Protein AF-0000000084518392 (afdb_homodimer)

Foldseek 3Di:
DDKDKDWDDPVCLVLLLVQLQVVCCVPPVDGDDSVVSSCVSCVCNVPPQAKTKMFMADPPVRHTFWMWMWHWDDDPPLQAIEIEIGSTGGHPVCPPVCVVVVNVVVVVVVQVVDSHYDYYDYDDDPPCVVVVVVCVVSPDDDDPDDDDDDDPDDD/DDKDKDWDDPVCLVLLLVQLQVVCCVPPVDGDDSVVSSCVSCVCNVPPQAKTKMFMADDPVRHTFWMWMWHWDDDPVLQAIEIEIGSTGGHPVCPPVCPVVVNVVVVVVVQVVDPHYDYYDYDDDPPPVVVVVVCVVSPDDDDPDDDDDDDPDDD

Structure (mmCIF, N/CA/C/O backbone):
data_AF-0000000084518392-model_v1
#
loop_
_entity.id
_entity.type
_entity.pdbx_description
1 polymer 'Unspecified product'
#
loop_
_atom_site.group_PDB
_atom_site.id
_atom_site.type_symbol
_atom_site.label_atom_id
_atom_site.label_alt_id
_atom_site.label_comp_id
_atom_site.label_asym_id
_atom_site.label_entity_id
_atom_site.label_seq_id
_atom_site.pdbx_PDB_ins_code
_atom_site.Cartn_x
_atom_site.Cartn_y
_atom_site.Cartn_z
_atom_site.occupancy
_atom_site.B_iso_or_equiv
_atom_site.auth_seq_id
_atom_site.auth_comp_id
_atom_site.auth_asym_id
_atom_site.auth_atom_id
_atom_site.pdbx_PDB_model_num
ATOM 1 N N . MET A 1 1 ? 6.961 32.375 13.383 1 80.31 1 MET A N 1
ATOM 2 C CA . MET A 1 1 ? 6.238 31.125 13.664 1 80.31 1 MET A CA 1
ATOM 3 C C . MET A 1 1 ? 7.156 29.922 13.508 1 80.31 1 MET A C 1
ATOM 5 O O . MET A 1 1 ? 7.945 29.844 12.57 1 80.31 1 MET A O 1
ATOM 9 N N . SER A 1 2 ? 7.16 29.141 14.703 1 92.19 2 SER A N 1
ATOM 10 C CA . SER A 1 2 ? 8.023 27.969 14.68 1 92.19 2 SER A CA 1
ATOM 11 C C . SER A 1 2 ? 7.215 26.688 14.586 1 92.19 2 SER A C 1
ATOM 13 O O . SER A 1 2 ? 6.086 26.625 15.078 1 92.19 2 SER A O 1
ATOM 15 N N . TYR A 1 3 ? 7.633 25.781 13.836 1 96.69 3 TYR A N 1
ATOM 16 C CA . TYR A 1 3 ? 6.961 24.516 13.594 1 96.69 3 TYR A CA 1
ATOM 17 C C . TYR A 1 3 ? 7.824 23.344 14.055 1 96.69 3 TYR A C 1
ATOM 19 O O . TYR A 1 3 ? 9.047 23.391 13.938 1 96.69 3 TYR A O 1
ATOM 27 N N . LYS A 1 4 ? 7.168 22.359 14.617 1 97.44 4 LYS A N 1
ATOM 28 C CA . LYS A 1 4 ? 7.828 21.125 15.031 1 97.44 4 LYS A CA 1
ATOM 29 C C . LYS A 1 4 ? 7.145 19.906 14.422 1 97.44 4 LYS A C 1
ATOM 31 O O . LYS A 1 4 ? 5.93 19.734 14.555 1 97.44 4 LYS A O 1
ATOM 36 N N . VAL A 1 5 ? 7.957 19.094 13.734 1 98.31 5 VAL A N 1
ATOM 37 C CA . VAL A 1 5 ? 7.457 17.828 13.211 1 98.31 5 VAL A CA 1
ATOM 38 C C . VAL A 1 5 ? 7.637 16.719 14.25 1 98.31 5 VAL A C 1
ATOM 40 O O . VAL A 1 5 ? 8.703 16.609 14.859 1 98.31 5 VAL A O 1
ATOM 43 N N . ARG A 1 6 ? 6.652 15.938 14.445 1 98.06 6 ARG A N 1
ATOM 44 C CA . ARG A 1 6 ? 6.758 14.82 15.375 1 98.06 6 ARG A CA 1
ATOM 45 C C . ARG A 1 6 ? 5.746 13.734 15.039 1 98.06 6 ARG A C 1
ATOM 47 O O . ARG A 1 6 ? 4.797 13.969 14.289 1 98.06 6 ARG A O 1
ATOM 54 N N . GLN A 1 7 ? 6 12.539 15.594 1 98.31 7 GLN A N 1
ATOM 55 C CA . GLN A 1 7 ? 4.977 11.5 15.531 1 98.31 7 GLN A CA 1
ATOM 56 C C . GLN A 1 7 ? 3.746 11.891 16.344 1 98.31 7 GLN A C 1
ATOM 58 O O . GLN A 1 7 ? 3.867 12.461 17.422 1 98.31 7 GLN A O 1
ATOM 63 N N . ALA A 1 8 ? 2.609 11.57 15.812 1 98.56 8 ALA A N 1
ATOM 64 C CA . ALA A 1 8 ? 1.364 11.891 16.5 1 98.56 8 ALA A CA 1
ATOM 65 C C . ALA A 1 8 ? 1.163 10.977 17.719 1 98.56 8 ALA A C 1
ATOM 67 O O . ALA A 1 8 ? 1.701 9.875 17.766 1 98.56 8 ALA A O 1
ATOM 68 N N . VAL A 1 9 ? 0.462 11.469 18.688 1 97.62 9 VAL A N 1
ATOM 69 C CA . VAL A 1 9 ? 0.006 10.695 19.828 1 97.62 9 VAL A CA 1
ATOM 70 C C . VAL A 1 9 ? -1.521 10.703 19.891 1 97.62 9 VAL A C 1
ATOM 72 O O . VAL A 1 9 ? -2.17 11.469 19.172 1 97.62 9 VAL A O 1
ATOM 75 N N . ARG A 1 10 ? -2.086 9.852 20.719 1 96.62 10 ARG A N 1
ATOM 76 C CA . ARG A 1 10 ? -3.533 9.695 20.797 1 96.62 10 ARG A CA 1
ATOM 77 C C . ARG A 1 10 ? -4.215 11.031 21.094 1 96.62 10 ARG A C 1
ATOM 79 O O . ARG A 1 10 ? -5.309 11.297 20.594 1 96.62 10 ARG A O 1
ATOM 86 N N . GLY A 1 11 ? -3.607 11.812 21.859 1 97.19 11 GLY A N 1
ATOM 87 C CA . GLY A 1 11 ? -4.16 13.102 22.219 1 97.19 11 GLY A CA 1
ATOM 88 C C . GLY A 1 11 ? -4.324 14.039 21.031 1 97.19 11 GLY A C 1
ATOM 89 O O . GLY A 1 11 ? -5.023 15.047 21.125 1 97.19 11 GLY A O 1
ATOM 90 N N . ASP A 1 12 ? -3.703 13.727 19.891 1 98.06 12 ASP A N 1
ATOM 91 C CA . ASP A 1 12 ? -3.762 14.57 18.703 1 98.06 12 ASP A CA 1
ATOM 92 C C . ASP A 1 12 ? -4.965 14.211 17.828 1 98.06 12 ASP A C 1
ATOM 94 O O . ASP A 1 12 ? -5.297 14.938 16.891 1 98.06 12 ASP A O 1
ATOM 98 N N . VAL A 1 13 ? -5.68 13.141 18.156 1 97.88 13 VAL A N 1
ATOM 99 C CA . VAL A 1 13 ? -6.637 12.516 17.25 1 97.88 13 VAL A CA 1
ATOM 100 C C . VAL A 1 13 ? -7.793 13.484 16.969 1 97.88 13 VAL A C 1
ATOM 102 O O . VAL A 1 13 ? -8.25 13.602 15.828 1 97.88 13 VAL A O 1
ATOM 105 N N . GLU A 1 14 ? -8.242 14.18 17.953 1 97.19 14 GLU A N 1
ATOM 106 C CA . GLU A 1 14 ? -9.375 15.078 17.75 1 97.19 14 GLU A CA 1
ATOM 107 C C . GLU A 1 14 ? -9.047 16.156 16.734 1 97.19 14 GLU A C 1
ATOM 109 O O . GLU A 1 14 ? -9.852 16.453 15.844 1 97.19 14 GLU A O 1
ATOM 114 N N . ALA A 1 15 ? -7.891 16.75 16.891 1 97.31 15 ALA A N 1
ATOM 115 C CA . ALA A 1 15 ? -7.461 17.766 15.93 1 97.31 15 ALA A CA 1
ATOM 116 C C . ALA A 1 15 ? -7.293 17.156 14.539 1 97.31 15 ALA A C 1
ATOM 118 O O . ALA A 1 15 ? -7.621 17.797 13.539 1 97.31 15 ALA A O 1
ATOM 119 N N . MET A 1 16 ? -6.828 15.969 14.477 1 98.25 16 MET A N 1
ATOM 120 C CA . MET A 1 16 ? -6.586 15.297 13.203 1 98.25 16 MET A CA 1
ATOM 121 C C . MET A 1 16 ? -7.902 14.945 12.523 1 98.25 16 MET A C 1
ATOM 123 O O . MET A 1 16 ? -8 14.977 11.289 1 98.25 16 MET A O 1
ATOM 127 N N . ILE A 1 17 ? -8.922 14.578 13.305 1 97.81 17 ILE A N 1
ATOM 128 C CA . ILE A 1 17 ? -10.234 14.242 12.766 1 97.81 17 ILE A CA 1
ATOM 129 C C . ILE A 1 17 ? -10.789 15.438 11.984 1 97.81 17 ILE A C 1
ATOM 131 O O . ILE A 1 17 ? -11.289 15.273 10.867 1 97.81 17 ILE A O 1
ATOM 135 N N . ARG A 1 18 ? -10.648 16.562 12.547 1 96.5 18 ARG A N 1
ATOM 136 C CA . ARG A 1 18 ? -11.125 17.781 11.883 1 96.5 18 ARG A CA 1
ATOM 137 C C . ARG A 1 18 ? -10.383 18 10.57 1 96.5 18 ARG A C 1
ATOM 139 O O . ARG A 1 18 ? -10.992 18.375 9.562 1 96.5 18 ARG A O 1
ATOM 146 N N . MET A 1 19 ? -9.164 17.812 10.547 1 97.81 19 MET A N 1
ATOM 147 C CA . MET A 1 19 ? -8.352 17.984 9.352 1 97.81 19 MET A CA 1
ATOM 148 C C . MET A 1 19 ? -8.742 16.984 8.273 1 97.81 19 MET A C 1
ATOM 150 O O . MET A 1 19 ? -8.812 17.328 7.094 1 97.81 19 MET A O 1
ATOM 154 N N . GLN A 1 20 ? -8.992 15.742 8.719 1 97.25 20 GLN A N 1
ATOM 155 C CA . GLN A 1 20 ? -9.398 14.711 7.77 1 97.25 20 GLN A CA 1
ATOM 156 C C . GLN A 1 20 ? -10.742 15.047 7.133 1 97.25 20 GLN A C 1
ATOM 158 O O . GLN A 1 20 ? -10.93 14.859 5.93 1 97.25 20 GLN A O 1
ATOM 163 N N . ALA A 1 21 ? -11.625 15.477 7.969 1 95.88 21 ALA A N 1
ATOM 164 C CA . ALA A 1 21 ? -12.938 15.875 7.457 1 95.88 21 ALA A CA 1
ATOM 165 C C . ALA A 1 21 ? -12.812 17.016 6.449 1 95.88 21 ALA A C 1
ATOM 167 O O . ALA A 1 21 ? -13.43 16.984 5.383 1 95.88 21 ALA A O 1
ATOM 168 N N . ASP A 1 22 ? -12.008 18.031 6.754 1 96.12 22 ASP A N 1
ATOM 169 C CA . ASP A 1 22 ? -11.758 19.156 5.848 1 96.12 22 ASP A CA 1
ATOM 170 C C . ASP A 1 22 ? -11.109 18.672 4.547 1 96.12 22 ASP A C 1
ATOM 172 O O . ASP A 1 22 ? -11.484 19.109 3.461 1 96.12 22 ASP A O 1
ATOM 176 N N . MET A 1 23 ? -10.188 17.766 4.652 1 95.75 23 MET A N 1
ATOM 177 C CA . MET A 1 23 ? -9.492 17.203 3.494 1 95.75 23 MET A CA 1
ATOM 178 C C . MET A 1 23 ? -10.477 16.516 2.549 1 95.75 23 MET A C 1
ATOM 180 O O . MET A 1 23 ? -10.469 16.781 1.346 1 95.75 23 MET A O 1
ATOM 184 N N . ALA A 1 24 ? -11.25 15.602 3.125 1 94.38 24 ALA A N 1
ATOM 185 C CA . ALA A 1 24 ? -12.211 14.852 2.324 1 94.38 24 ALA A CA 1
ATOM 186 C C . ALA A 1 24 ? -13.156 15.789 1.58 1 94.38 24 ALA A C 1
ATOM 188 O O . ALA A 1 24 ? -13.438 15.578 0.397 1 94.38 24 ALA A O 1
ATOM 189 N N . TRP A 1 25 ? -13.547 16.812 2.24 1 93.31 25 TRP A N 1
ATOM 190 C CA . TRP A 1 25 ? -14.453 17.781 1.631 1 93.31 25 TRP A CA 1
ATOM 191 C C . TRP A 1 25 ? -13.742 18.578 0.539 1 93.31 25 TRP A C 1
ATOM 193 O O . TRP A 1 25 ? -14.258 18.719 -0.572 1 93.31 25 TRP A O 1
ATOM 203 N N . GLU A 1 26 ? -12.57 19.078 0.803 1 91.44 26 GLU A N 1
ATOM 204 C CA . GLU A 1 26 ? -11.812 19.906 -0.12 1 91.44 26 GLU A CA 1
ATOM 205 C C . GLU A 1 26 ? -11.438 19.141 -1.385 1 91.44 26 GLU A C 1
ATOM 207 O O . GLU A 1 26 ? -11.438 19.703 -2.482 1 91.44 26 GLU A O 1
ATOM 212 N N . THR A 1 27 ? -11.125 17.906 -1.234 1 86.75 27 THR A N 1
ATOM 213 C CA . THR A 1 27 ? -10.531 17.172 -2.34 1 86.75 27 THR A CA 1
ATOM 214 C C . THR A 1 27 ? -11.594 16.375 -3.09 1 86.75 27 THR A C 1
ATOM 216 O O . THR A 1 27 ? -11.516 16.219 -4.309 1 86.75 27 THR A O 1
ATOM 219 N N . GLU A 1 28 ? -12.562 15.781 -2.33 1 86.62 28 GLU A N 1
ATOM 220 C CA . GLU A 1 28 ? -13.477 14.828 -2.955 1 86.62 28 GLU A CA 1
ATOM 221 C C . GLU A 1 28 ? -14.938 15.219 -2.719 1 86.62 28 GLU A C 1
ATOM 223 O O . GLU A 1 28 ? -15.852 14.516 -3.148 1 86.62 28 GLU A O 1
ATOM 228 N N . LYS A 1 29 ? -15.203 16.359 -2.076 1 91.62 29 LYS A N 1
ATOM 229 C CA . LYS A 1 29 ? -16.547 16.781 -1.69 1 91.62 29 LYS A CA 1
ATOM 230 C C . LYS A 1 29 ? -17.297 15.648 -0.976 1 91.62 29 LYS A C 1
ATOM 232 O O . LYS A 1 29 ? -18.469 15.414 -1.23 1 91.62 29 LYS A O 1
ATOM 237 N N . LEU A 1 30 ? -16.531 14.945 -0.187 1 90.44 30 LEU A N 1
ATOM 238 C CA . LEU A 1 30 ? -17.047 13.805 0.562 1 90.44 30 LEU A CA 1
ATOM 239 C C . LEU A 1 30 ? -17.25 14.164 2.031 1 90.44 30 LEU A C 1
ATOM 241 O O . LEU A 1 30 ? -16.375 14.781 2.646 1 90.44 30 LEU A O 1
ATOM 245 N N . LYS A 1 31 ? -18.453 13.836 2.562 1 93.44 31 LYS A N 1
ATOM 246 C CA . LYS A 1 31 ? -18.688 13.914 4 1 93.44 31 LYS A CA 1
ATOM 247 C C . LYS A 1 31 ? -18.438 12.578 4.684 1 93.44 31 LYS A C 1
ATOM 249 O O . LYS A 1 31 ? -19.188 11.617 4.484 1 93.44 31 LYS A O 1
ATOM 254 N N . LEU A 1 32 ? -17.484 12.508 5.492 1 94.19 32 LEU A N 1
ATOM 255 C CA . LEU A 1 32 ? -17.109 11.281 6.176 1 94.19 32 LEU A CA 1
ATOM 256 C C . LEU A 1 32 ? -17.984 11.039 7.398 1 94.19 32 LEU A C 1
ATOM 258 O O . LEU A 1 32 ? -18.422 11.984 8.055 1 94.19 32 LEU A O 1
ATOM 262 N N . ASP A 1 33 ? -18.266 9.812 7.656 1 94.62 33 ASP A N 1
ATOM 263 C CA . ASP A 1 33 ? -18.875 9.445 8.93 1 94.62 33 ASP A CA 1
ATOM 264 C C . ASP A 1 33 ? -17.906 9.633 10.086 1 94.62 33 ASP A C 1
ATOM 266 O O . ASP A 1 33 ? -16.875 8.945 10.156 1 94.62 33 ASP A O 1
ATOM 270 N N . GLU A 1 34 ? -18.297 10.5 10.969 1 95.25 34 GLU A N 1
ATOM 271 C CA . GLU A 1 34 ? -17.359 10.891 12.023 1 95.25 34 GLU A CA 1
ATOM 272 C C . GLU A 1 34 ? -17.031 9.703 12.922 1 95.25 34 GLU A C 1
ATOM 274 O O . GLU A 1 34 ? -15.883 9.562 13.367 1 95.25 34 GLU A O 1
ATOM 279 N N . ASP A 1 35 ? -17.984 8.883 13.203 1 96.75 35 ASP A N 1
ATOM 280 C CA . ASP A 1 35 ? -17.734 7.723 14.062 1 96.75 35 ASP A CA 1
ATOM 281 C C . ASP A 1 35 ? -16.75 6.754 13.398 1 96.75 35 ASP A C 1
ATOM 283 O O . ASP A 1 35 ? -15.844 6.25 14.055 1 96.75 35 ASP A O 1
ATOM 287 N N . THR A 1 36 ? -16.953 6.516 12.18 1 96.25 36 THR A N 1
ATOM 288 C CA . THR A 1 36 ? -16.047 5.648 11.43 1 96.25 36 THR A CA 1
ATOM 289 C C . THR A 1 36 ? -14.641 6.25 11.375 1 96.25 36 THR A C 1
ATOM 291 O O . THR A 1 36 ? -13.648 5.555 11.609 1 96.25 36 THR A O 1
ATOM 294 N N . LEU A 1 37 ? -14.625 7.535 11.102 1 97.31 37 LEU A N 1
ATOM 295 C CA . LEU A 1 37 ? -13.344 8.227 11.039 1 97.31 37 LEU A CA 1
ATOM 296 C C . LEU A 1 37 ? -12.633 8.172 12.383 1 97.31 37 LEU A C 1
ATOM 298 O O . LEU A 1 37 ? -11.43 7.898 12.438 1 97.31 37 LEU A O 1
ATOM 302 N N . ARG A 1 38 ? -13.352 8.406 13.453 1 97.5 38 ARG A N 1
ATOM 303 C CA . ARG A 1 38 ? -12.773 8.359 14.789 1 97.5 38 ARG A CA 1
ATOM 304 C C . ARG A 1 38 ? -12.219 6.977 15.102 1 97.5 38 ARG A C 1
ATOM 306 O O . ARG A 1 38 ? -11.117 6.848 15.633 1 97.5 38 ARG A O 1
ATOM 313 N N . ARG A 1 39 ? -12.914 5.984 14.766 1 97.38 39 ARG A N 1
ATOM 314 C CA . ARG A 1 39 ? -12.414 4.625 14.938 1 97.38 39 ARG A CA 1
ATOM 315 C C . ARG A 1 39 ? -11.172 4.387 14.086 1 97.38 39 ARG A C 1
ATOM 317 O O . ARG A 1 39 ? -10.164 3.867 14.578 1 97.38 39 ARG A O 1
ATOM 324 N N . GLY A 1 40 ? -11.289 4.797 12.836 1 97.75 40 GLY A N 1
ATOM 325 C CA . GLY A 1 40 ? -10.195 4.613 11.898 1 97.75 40 GLY A CA 1
ATOM 326 C C . GLY A 1 40 ? -8.914 5.297 12.336 1 97.75 40 GLY A C 1
ATOM 327 O O . GLY A 1 40 ? -7.816 4.781 12.109 1 97.75 40 GLY A O 1
ATOM 328 N N . MET A 1 41 ? -9.023 6.426 12.984 1 97.88 41 MET A N 1
ATOM 329 C CA . MET A 1 41 ? -7.848 7.203 13.375 1 97.88 41 MET A CA 1
ATOM 330 C C . MET A 1 41 ? -7.293 6.719 14.711 1 97.88 41 MET A C 1
ATOM 332 O O . MET A 1 41 ? -6.141 6.992 15.047 1 97.88 41 MET A O 1
ATOM 336 N N . ASN A 1 42 ? -8.109 5.984 15.484 1 98.12 42 ASN A N 1
ATOM 337 C CA . ASN A 1 42 ? -7.66 5.516 16.797 1 98.12 42 ASN A CA 1
ATOM 338 C C . ASN A 1 42 ? -7.047 4.121 16.703 1 98.12 42 ASN A C 1
ATOM 340 O O . ASN A 1 42 ? -6.125 3.797 17.453 1 98.12 42 ASN A O 1
ATOM 344 N N . ILE A 1 43 ? -7.469 3.287 15.844 1 97.88 43 ILE A N 1
ATOM 345 C CA . ILE A 1 43 ? -7.07 1.887 15.734 1 97.88 43 ILE A CA 1
ATOM 346 C C . ILE A 1 43 ? -5.559 1.793 15.547 1 97.88 43 ILE A C 1
ATOM 348 O O . ILE A 1 43 ? -4.898 0.965 16.172 1 97.88 43 ILE A O 1
ATOM 352 N N . PRO A 1 44 ? -4.965 2.684 14.773 1 97.81 44 PRO A N 1
ATOM 353 C CA . PRO A 1 44 ? -3.516 2.564 14.586 1 97.81 44 PRO A CA 1
ATOM 354 C C . PRO A 1 44 ? -2.736 2.756 15.883 1 97.81 44 PRO A C 1
ATOM 356 O O . PRO A 1 44 ? -1.62 2.248 16.016 1 97.81 44 PRO A O 1
ATOM 359 N N . PHE A 1 45 ? -3.27 3.463 16.828 1 97.81 45 PHE A N 1
ATOM 360 C CA . PHE A 1 45 ? -2.604 3.641 18.109 1 97.81 45 PHE A CA 1
ATOM 361 C C . PHE A 1 45 ? -2.75 2.393 18.984 1 97.81 45 PHE A C 1
ATOM 363 O O . PHE A 1 45 ? -1.965 2.176 19.906 1 97.81 45 PHE A O 1
ATOM 370 N N . ASP A 1 46 ? -3.748 1.585 18.719 1 96.88 46 ASP A N 1
ATOM 371 C CA . ASP A 1 46 ? -4 0.345 19.438 1 96.88 46 ASP A CA 1
ATOM 372 C C . ASP A 1 46 ? -3.316 -0.839 18.766 1 96.88 46 ASP A C 1
ATOM 374 O O . ASP A 1 46 ? -3.072 -1.867 19.406 1 96.88 46 ASP A O 1
ATOM 378 N N . ARG A 1 47 ? -3.055 -0.751 17.484 1 94.94 47 ARG A N 1
ATOM 379 C CA . ARG A 1 47 ? -2.492 -1.831 16.688 1 94.94 47 ARG A CA 1
ATOM 380 C C . ARG A 1 47 ? -1.251 -1.362 15.93 1 94.94 47 ARG A C 1
ATOM 382 O O . ARG A 1 47 ? -1.331 -1.016 14.75 1 94.94 47 ARG A O 1
ATOM 389 N N . PRO A 1 48 ? -0.107 -1.494 16.625 1 90 48 PRO A N 1
ATOM 390 C CA . PRO A 1 48 ? 1.13 -1.072 15.961 1 90 48 PRO A CA 1
ATOM 391 C C . PRO A 1 48 ? 1.364 -1.792 14.641 1 90 48 PRO A C 1
ATOM 393 O O . PRO A 1 48 ? 1.066 -2.982 14.516 1 90 48 PRO A O 1
ATOM 396 N N . GLY A 1 49 ? 1.808 -1.068 13.656 1 90.75 49 GLY A N 1
ATOM 397 C CA . GLY A 1 49 ? 2.139 -1.668 12.375 1 90.75 49 GLY A CA 1
ATOM 398 C C . GLY A 1 49 ? 1.095 -1.406 11.305 1 90.75 49 GLY A C 1
ATOM 399 O O . GLY A 1 49 ? 1.368 -1.556 10.117 1 90.75 49 GLY A O 1
ATOM 400 N N . VAL A 1 50 ? -0.093 -0.978 11.734 1 94.94 50 VAL A N 1
ATOM 401 C CA . VAL A 1 50 ? -1.174 -0.765 10.781 1 94.94 50 VAL A CA 1
ATOM 402 C C . VAL A 1 50 ? -0.961 0.558 10.047 1 94.94 50 VAL A C 1
ATOM 404 O O . VAL A 1 50 ? -1.133 0.634 8.828 1 94.94 50 VAL A O 1
ATOM 407 N N . ALA A 1 51 ? -0.663 1.577 10.766 1 98 51 ALA A N 1
ATOM 408 C CA . ALA A 1 51 ? -0.351 2.908 10.25 1 98 51 ALA A CA 1
ATOM 409 C C . ALA A 1 51 ? 0.298 3.773 11.32 1 98 51 ALA A C 1
ATOM 411 O O . ALA A 1 51 ? 0.187 3.48 12.516 1 98 51 ALA A O 1
ATOM 412 N N . ASP A 1 52 ? 0.993 4.73 10.875 1 98.31 52 ASP A N 1
ATOM 413 C CA . ASP A 1 52 ? 1.533 5.754 11.766 1 98.31 52 ASP A CA 1
ATOM 414 C C . ASP A 1 52 ? 1.128 7.152 11.297 1 98.31 52 ASP A C 1
ATOM 416 O O . ASP A 1 52 ? 0.91 7.375 10.109 1 98.31 52 ASP A O 1
ATOM 420 N N . TYR A 1 53 ? 1.019 8.031 12.258 1 98.75 53 TYR A N 1
ATOM 421 C CA . TYR A 1 53 ? 0.699 9.422 11.953 1 98.75 53 TYR A CA 1
ATOM 422 C C . TYR A 1 53 ? 1.834 10.352 12.375 1 98.75 53 TYR A C 1
ATOM 424 O O . TYR A 1 53 ? 2.461 10.141 13.414 1 98.75 53 TYR A O 1
ATOM 432 N N . TYR A 1 54 ? 2.057 11.352 11.562 1 98.88 54 TYR A N 1
ATOM 433 C CA . TYR A 1 54 ? 2.967 12.453 11.859 1 98.88 54 TYR A CA 1
ATOM 434 C C . TYR A 1 54 ? 2.26 13.797 11.734 1 98.88 54 TYR A C 1
ATOM 436 O O . TYR A 1 54 ? 1.389 13.969 10.875 1 98.88 54 TYR A O 1
ATOM 444 N N . VAL A 1 55 ? 2.656 14.703 12.617 1 98.81 55 VAL A N 1
ATOM 445 C CA . VAL A 1 55 ? 1.99 16 12.633 1 98.81 55 VAL A CA 1
ATOM 446 C C . VAL A 1 55 ? 3.031 17.125 12.703 1 98.81 55 VAL A C 1
ATOM 448 O O . VAL A 1 55 ? 4.195 16.875 13.031 1 98.81 55 VAL A O 1
ATOM 451 N N . VAL A 1 56 ? 2.604 18.266 12.234 1 98.75 56 VAL A N 1
ATOM 452 C CA . VAL A 1 56 ? 3.336 19.5 12.484 1 98.75 56 VAL A CA 1
ATOM 453 C C . VAL A 1 56 ? 2.613 20.328 13.547 1 98.75 56 VAL A C 1
ATOM 455 O O . VAL A 1 56 ? 1.423 20.625 13.406 1 98.75 56 VAL A O 1
ATOM 458 N N . GLU A 1 57 ? 3.277 20.562 14.555 1 98.12 57 GLU A N 1
ATOM 459 C CA . GLU A 1 57 ? 2.764 21.438 15.609 1 98.12 57 GLU A CA 1
ATOM 460 C C . GLU A 1 57 ? 3.346 22.844 15.508 1 98.12 57 GLU A C 1
ATOM 462 O O . GLU A 1 57 ? 4.562 23 15.406 1 98.12 57 GLU A O 1
ATOM 467 N N . GLU A 1 58 ? 2.449 23.812 15.375 1 96.5 58 GLU A N 1
ATOM 468 C CA . GLU A 1 58 ? 2.867 25.203 15.531 1 96.5 58 GLU A CA 1
ATOM 469 C C . GLU A 1 58 ? 3.176 25.531 16.984 1 96.5 58 GLU A C 1
ATOM 471 O O . GLU A 1 58 ? 2.311 25.406 17.859 1 96.5 58 GLU A O 1
ATOM 476 N N . THR A 1 59 ? 4.371 25.938 17.281 1 90.69 59 THR A N 1
ATOM 477 C CA . THR A 1 59 ? 4.926 25.922 18.625 1 90.69 59 THR A CA 1
ATOM 478 C C . THR A 1 59 ? 4.328 27.031 19.469 1 90.69 59 THR A C 1
ATOM 480 O O . THR A 1 59 ? 4.203 26.906 20.688 1 90.69 59 THR A O 1
ATOM 483 N N . GLU A 1 60 ? 3.982 28.125 18.953 1 90.5 60 GLU A N 1
ATOM 484 C CA . GLU A 1 60 ? 3.486 29.25 19.734 1 90.5 60 GLU A CA 1
ATOM 485 C C . GLU A 1 60 ? 2.105 28.969 20.312 1 90.5 60 GLU A C 1
ATOM 487 O O . GLU A 1 60 ? 1.889 29.109 21.516 1 90.5 60 GLU A O 1
ATOM 492 N N . GLU A 1 61 ? 1.208 28.406 19.562 1 90.56 61 GLU A N 1
ATOM 493 C CA . GLU A 1 61 ? -0.16 28.141 20 1 90.56 61 GLU A CA 1
ATOM 494 C C . GLU A 1 61 ? -0.361 26.656 20.297 1 90.56 61 GLU A C 1
ATOM 496 O O . GLU A 1 61 ? -1.448 26.234 20.703 1 90.56 61 GLU A O 1
ATOM 501 N N . LYS A 1 62 ? 0.67 25.922 20.078 1 92.38 62 LYS A N 1
ATOM 502 C CA . LYS A 1 62 ? 0.637 24.484 20.312 1 92.38 62 LYS A CA 1
ATOM 503 C C . LYS A 1 62 ? -0.532 23.828 19.578 1 92.38 62 LYS A C 1
ATOM 505 O O . LYS A 1 62 ? -1.26 23.016 20.172 1 92.38 62 LYS A O 1
ATOM 510 N N . ARG A 1 63 ? -0.684 24.234 18.359 1 95.44 63 ARG A N 1
ATOM 511 C CA . ARG A 1 63 ? -1.752 23.734 17.516 1 95.44 63 ARG A CA 1
ATOM 512 C C . ARG A 1 63 ? -1.196 22.812 16.422 1 95.44 63 ARG A C 1
ATOM 514 O O . ARG A 1 63 ? -0.15 23.109 15.836 1 95.44 63 ARG A O 1
ATOM 521 N N . ILE A 1 64 ? -1.898 21.719 16.219 1 98.12 64 ILE A N 1
ATOM 522 C CA . ILE A 1 64 ? -1.562 20.875 15.086 1 98.12 64 ILE A CA 1
ATOM 523 C C . ILE A 1 64 ? -2.055 21.516 13.797 1 98.12 64 ILE A C 1
ATOM 525 O O . ILE A 1 64 ? -3.244 21.812 13.656 1 98.12 64 ILE A O 1
ATOM 529 N N . VAL A 1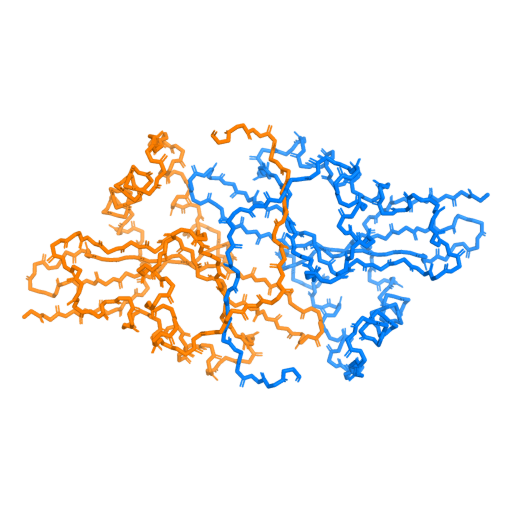 65 ? -1.131 21.719 12.812 1 98.31 65 VAL A N 1
ATOM 530 C CA . VAL A 1 65 ? -1.499 22.516 11.656 1 98.31 65 VAL A CA 1
ATOM 531 C C . VAL A 1 65 ? -1.259 21.734 10.375 1 98.31 65 VAL A C 1
ATOM 533 O O . VAL A 1 65 ? -1.544 22.219 9.281 1 98.31 65 VAL A O 1
ATOM 536 N N . ALA A 1 66 ? -0.743 20.5 10.445 1 98.75 66 ALA A N 1
ATOM 537 C CA . ALA A 1 66 ? -0.58 19.578 9.32 1 98.75 66 ALA A CA 1
ATOM 538 C C . ALA A 1 66 ? -0.48 18.125 9.797 1 98.75 66 ALA A C 1
ATOM 540 O O . ALA A 1 66 ? -0.159 17.875 10.961 1 98.75 66 ALA A O 1
ATOM 541 N N . MET A 1 67 ? -0.752 17.234 8.914 1 98.81 67 MET A N 1
ATOM 542 C CA . MET A 1 67 ? -0.643 15.82 9.242 1 98.81 67 MET A CA 1
ATOM 543 C C . MET A 1 67 ? -0.397 14.992 7.984 1 98.81 67 MET A C 1
ATOM 545 O O . MET A 1 67 ? -0.669 15.445 6.871 1 98.81 67 MET A O 1
ATOM 549 N N . LEU A 1 68 ? 0.139 13.844 8.156 1 98.69 68 LEU A N 1
ATOM 550 C CA . LEU A 1 68 ? 0.11 12.766 7.172 1 98.69 68 LEU A CA 1
ATOM 551 C C . LEU A 1 68 ? 0.097 11.406 7.859 1 98.69 68 LEU A C 1
ATOM 553 O O . LEU A 1 68 ? 0.377 11.312 9.055 1 98.69 68 LEU A O 1
ATOM 557 N N . MET A 1 69 ? -0.362 10.461 7.152 1 98.81 69 MET A N 1
ATOM 558 C CA . MET A 1 69 ? -0.35 9.07 7.582 1 98.81 69 MET A CA 1
ATOM 559 C C . MET A 1 69 ? 0.647 8.25 6.766 1 98.81 69 MET A C 1
ATOM 561 O O . MET A 1 69 ? 0.844 8.516 5.578 1 98.81 69 MET A O 1
ATOM 565 N N . THR A 1 70 ? 1.345 7.309 7.387 1 98.81 70 THR A N 1
ATOM 566 C CA . THR A 1 70 ? 2.184 6.371 6.648 1 98.81 70 THR A CA 1
ATOM 567 C C . THR A 1 70 ? 1.682 4.941 6.828 1 98.81 70 THR A C 1
ATOM 569 O O . THR A 1 70 ? 1.226 4.57 7.91 1 98.81 70 THR A O 1
ATOM 572 N N . THR A 1 71 ? 1.682 4.188 5.793 1 98.56 71 THR A N 1
ATOM 573 C CA . THR A 1 71 ? 1.515 2.738 5.762 1 98.56 71 THR A CA 1
ATOM 574 C C . THR A 1 71 ? 2.729 2.068 5.125 1 98.56 71 THR A C 1
ATOM 576 O O . THR A 1 71 ? 3.715 2.734 4.805 1 98.56 71 THR A O 1
ATOM 579 N N . GLN A 1 72 ? 2.717 0.76 5.109 1 97.56 72 GLN A N 1
ATOM 580 C CA . GLN A 1 72 ? 3.881 0.092 4.539 1 97.56 72 GLN A CA 1
ATOM 581 C C . GLN A 1 72 ? 3.461 -0.971 3.525 1 97.56 72 GLN A C 1
ATOM 583 O O . GLN A 1 72 ? 2.432 -1.627 3.699 1 97.56 72 GLN A O 1
ATOM 588 N N . GLU A 1 73 ? 4.223 -1.113 2.557 1 98.19 73 GLU A N 1
ATOM 589 C CA . GLU A 1 73 ? 4.137 -2.174 1.557 1 98.19 73 GLU A CA 1
ATOM 590 C C . GLU A 1 73 ? 5.359 -3.088 1.615 1 98.19 73 GLU A C 1
ATOM 592 O O . GLU A 1 73 ? 6.48 -2.648 1.367 1 98.19 73 GLU A O 1
ATOM 597 N N . TRP A 1 74 ? 5.129 -4.344 1.876 1 98.25 74 TRP A N 1
ATOM 598 C CA . TRP A 1 74 ? 6.223 -5.309 1.924 1 98.25 74 TRP A CA 1
ATOM 599 C C . TRP A 1 74 ? 6.754 -5.602 0.523 1 98.25 74 TRP A C 1
ATOM 601 O O . TRP A 1 74 ? 5.977 -5.758 -0.42 1 98.25 74 TRP A O 1
ATOM 611 N N . SER A 1 75 ? 8.039 -5.652 0.418 1 96.94 75 SER A N 1
ATOM 612 C CA . SER A 1 75 ? 8.727 -6.086 -0.796 1 96.94 75 SER A CA 1
ATOM 613 C C . SER A 1 75 ? 9.531 -7.359 -0.554 1 96.94 75 SER A C 1
ATOM 615 O O . SER A 1 75 ? 10.594 -7.316 0.06 1 96.94 75 SER A O 1
ATOM 617 N N . ASP A 1 76 ? 9.047 -8.453 -1.073 1 97.06 76 ASP A N 1
ATOM 618 C CA . ASP A 1 76 ? 9.773 -9.711 -0.946 1 97.06 76 ASP A CA 1
ATOM 619 C C . ASP A 1 76 ? 11.102 -9.656 -1.693 1 97.06 76 ASP A C 1
ATOM 621 O O . ASP A 1 76 ? 12.094 -10.242 -1.254 1 97.06 76 ASP A O 1
ATOM 625 N N . TRP A 1 77 ? 11.18 -8.867 -2.785 1 95.5 77 TRP A N 1
ATOM 626 C CA . TRP A 1 77 ? 12.406 -8.734 -3.564 1 95.5 77 TRP A CA 1
ATOM 627 C C . TRP A 1 77 ? 13.492 -8.055 -2.75 1 95.5 77 TRP A C 1
ATOM 629 O O . TRP A 1 77 ? 14.672 -8.391 -2.869 1 95.5 77 TRP A O 1
ATOM 639 N N . ARG A 1 78 ? 13.109 -7.121 -1.889 1 95.06 78 ARG A N 1
ATOM 640 C CA . ARG A 1 78 ? 14.062 -6.289 -1.165 1 95.06 78 ARG A CA 1
ATOM 641 C C . ARG A 1 78 ? 14.258 -6.789 0.264 1 95.06 78 ARG A C 1
ATOM 643 O O . ARG A 1 78 ? 15.188 -6.375 0.953 1 95.06 78 ARG A O 1
ATOM 650 N N . ALA A 1 79 ? 13.344 -7.691 0.658 1 96.56 79 ALA A N 1
ATOM 651 C CA . ALA A 1 79 ? 13.305 -8.102 2.061 1 96.56 79 ALA A CA 1
ATOM 652 C C . ALA A 1 79 ? 13.195 -6.887 2.98 1 96.56 79 ALA A C 1
ATOM 654 O O . ALA A 1 79 ? 13.945 -6.766 3.951 1 96.56 79 ALA A O 1
ATOM 655 N N . GLY A 1 80 ? 12.305 -6.031 2.643 1 97.06 80 GLY A N 1
ATOM 656 C CA . GLY A 1 80 ? 12.031 -4.773 3.326 1 97.06 80 GLY A CA 1
ATOM 657 C C . GLY A 1 80 ? 10.719 -4.141 2.91 1 97.06 80 GLY A C 1
ATOM 658 O O . GLY A 1 80 ? 9.938 -4.75 2.176 1 97.06 80 GLY A O 1
ATOM 659 N N . ALA A 1 81 ? 10.453 -2.949 3.438 1 97.62 81 ALA A N 1
ATOM 660 C CA . ALA A 1 81 ? 9.172 -2.301 3.172 1 97.62 81 ALA A CA 1
ATOM 661 C C . ALA A 1 81 ? 9.375 -0.963 2.463 1 97.62 81 ALA A C 1
ATOM 663 O O . ALA A 1 81 ? 10.422 -0.329 2.604 1 97.62 81 ALA A O 1
ATOM 664 N N . VAL A 1 82 ? 8.438 -0.651 1.663 1 98.06 82 VAL A N 1
ATOM 665 C CA . VAL A 1 82 ? 8.312 0.696 1.117 1 98.06 82 VAL A CA 1
ATOM 666 C C . VAL A 1 82 ? 7.277 1.484 1.916 1 98.06 82 VAL A C 1
ATOM 668 O O . VAL A 1 82 ? 6.168 1.001 2.152 1 98.06 82 VAL A O 1
ATOM 671 N N . MET A 1 83 ? 7.695 2.656 2.412 1 98.5 83 MET A N 1
ATOM 672 C CA . MET A 1 83 ? 6.793 3.518 3.17 1 98.5 83 MET A CA 1
ATOM 673 C C . MET A 1 83 ? 5.867 4.289 2.234 1 98.5 83 MET A C 1
ATOM 675 O O . MET A 1 83 ? 6.328 4.965 1.314 1 98.5 83 MET A O 1
ATOM 679 N N . TRP A 1 84 ? 4.586 4.191 2.414 1 98.88 84 TRP A N 1
ATOM 680 C CA . TRP A 1 84 ? 3.6 4.949 1.65 1 98.88 84 TRP A CA 1
ATOM 681 C C . TRP A 1 84 ? 3.107 6.156 2.441 1 98.88 84 TRP A C 1
ATOM 683 O O . TRP A 1 84 ? 2.77 6.035 3.621 1 98.88 84 TRP A O 1
ATOM 693 N N . ILE A 1 85 ? 3.119 7.297 1.814 1 98.81 85 ILE A N 1
ATOM 694 C CA . ILE A 1 85 ? 2.543 8.5 2.398 1 98.81 85 ILE A CA 1
ATOM 695 C C . ILE A 1 85 ? 1.084 8.641 1.971 1 98.81 85 ILE A C 1
ATOM 697 O O . ILE A 1 85 ? 0.768 8.539 0.783 1 98.81 85 ILE A O 1
ATOM 701 N N . GLN A 1 86 ? 0.25 8.828 2.967 1 97.38 86 GLN A N 1
ATOM 702 C CA . GLN A 1 86 ? -1.186 8.984 2.756 1 97.38 86 GLN A CA 1
ATOM 703 C C . GLN A 1 86 ? -1.749 10.109 3.623 1 97.38 86 GLN A C 1
ATOM 705 O O . GLN A 1 86 ? -1.101 10.547 4.574 1 97.38 86 GLN A O 1
ATOM 710 N N . SER A 1 87 ? -2.98 10.625 3.232 1 96.62 87 SER A N 1
ATOM 711 C CA . SER A 1 87 ? -3.777 11.531 4.055 1 96.62 87 SER A CA 1
ATOM 712 C C . SER A 1 87 ? -2.979 12.766 4.441 1 96.62 87 SER A C 1
ATOM 714 O O . SER A 1 87 ? -2.941 13.148 5.613 1 96.62 87 SER A O 1
ATOM 716 N N . VAL A 1 88 ? -2.385 13.352 3.457 1 97.81 88 VAL A N 1
ATOM 717 C CA . VAL A 1 88 ? -1.617 14.57 3.674 1 97.81 88 VAL A CA 1
ATOM 718 C C . VAL A 1 88 ? -2.561 15.773 3.74 1 97.81 88 VAL A C 1
ATOM 720 O O . VAL A 1 88 ? -3.348 16 2.818 1 97.81 88 VAL A O 1
ATOM 723 N N . TYR A 1 89 ? -2.457 16.531 4.805 1 98 89 TYR A N 1
ATOM 724 C CA . TYR A 1 89 ? -3.273 17.734 4.934 1 98 89 TYR A CA 1
ATOM 725 C C . TYR A 1 89 ? -2.518 18.812 5.684 1 98 89 TYR A C 1
ATOM 727 O O . TYR A 1 89 ? -1.856 18.547 6.688 1 98 89 TYR A O 1
ATOM 735 N N . VAL A 1 90 ? -2.551 19.969 5.133 1 97.94 90 VAL A N 1
ATOM 736 C CA . VAL A 1 90 ? -2.064 21.172 5.789 1 97.94 90 VAL A CA 1
ATOM 737 C C . VAL A 1 90 ? -3.203 22.172 5.926 1 97.94 90 VAL A C 1
ATOM 739 O O . VAL A 1 90 ? -3.871 22.516 4.941 1 97.94 90 VAL A O 1
ATOM 742 N N . VAL A 1 91 ? -3.428 22.625 7.133 1 97.56 91 VAL A N 1
ATOM 743 C CA . VAL A 1 91 ? -4.461 23.625 7.367 1 97.56 91 VAL A CA 1
ATOM 744 C C . VAL A 1 91 ? -4.246 24.812 6.434 1 97.56 91 VAL A C 1
ATOM 746 O O . VAL A 1 91 ? -3.115 25.281 6.25 1 97.56 91 VAL A O 1
ATOM 749 N N . PRO A 1 92 ? -5.324 25.328 5.867 1 96.69 92 PRO A N 1
ATOM 750 C CA . PRO A 1 92 ? -5.223 26.359 4.824 1 96.69 92 PRO A CA 1
ATOM 751 C C . PRO A 1 92 ? -4.391 27.562 5.258 1 96.69 92 PRO A C 1
ATOM 753 O O . PRO A 1 92 ? -3.533 28.031 4.5 1 96.69 92 PRO A O 1
ATOM 756 N N . GLU A 1 93 ? -4.473 28.016 6.465 1 95.06 93 GLU A N 1
ATOM 757 C CA . GLU A 1 93 ? -3.797 29.203 6.961 1 95.06 93 GLU A CA 1
ATOM 758 C C . GLU A 1 93 ? -2.293 28.984 7.078 1 95.06 93 GLU A C 1
ATOM 760 O O . GLU A 1 93 ? -1.525 29.938 7.23 1 95.06 93 GLU A O 1
ATOM 765 N N . HIS A 1 94 ? -1.88 27.781 6.973 1 96.56 94 HIS A N 1
ATOM 766 C CA . HIS A 1 94 ? -0.47 27.469 7.184 1 96.56 94 HIS A CA 1
ATOM 767 C C . HIS A 1 94 ? 0.158 26.875 5.926 1 96.56 94 HIS A C 1
ATOM 769 O O . HIS A 1 94 ? 1.262 26.328 5.977 1 96.56 94 HIS A O 1
ATOM 775 N N . ARG A 1 95 ? -0.604 26.938 4.793 1 95 95 ARG A N 1
ATOM 776 C CA . ARG A 1 95 ? -0.084 26.406 3.535 1 95 95 ARG A CA 1
ATOM 777 C C . ARG A 1 95 ? 0.974 27.344 2.945 1 95 95 ARG A C 1
ATOM 779 O O . ARG A 1 95 ? 1.138 28.469 3.4 1 95 95 ARG A O 1
ATOM 786 N N . ARG A 1 96 ? 1.771 26.828 2.105 1 94.12 96 ARG A N 1
ATOM 787 C CA . ARG A 1 96 ? 2.838 27.547 1.416 1 94.12 96 ARG A CA 1
ATOM 788 C C . ARG A 1 96 ? 3.926 27.984 2.393 1 94.12 96 ARG A C 1
ATOM 790 O O . ARG A 1 96 ? 4.461 29.094 2.281 1 94.12 96 ARG A O 1
ATOM 797 N N . ARG A 1 97 ? 4.125 27.203 3.398 1 95 97 ARG A N 1
ATOM 798 C CA . ARG A 1 97 ? 5.172 27.453 4.387 1 95 97 ARG A CA 1
ATOM 799 C C . ARG A 1 97 ? 6.141 26.266 4.465 1 95 97 ARG A C 1
ATOM 801 O O . ARG A 1 97 ? 6.906 26.156 5.422 1 95 97 ARG A O 1
ATOM 808 N N . GLY A 1 98 ? 6.039 25.281 3.572 1 96.31 98 GLY A N 1
ATOM 809 C CA . GLY A 1 98 ? 6.969 24.172 3.479 1 96.31 98 GLY A CA 1
ATOM 810 C C . GLY A 1 98 ? 6.684 23.062 4.477 1 96.31 98 GLY A C 1
ATOM 811 O O . GLY A 1 98 ? 7.582 22.312 4.844 1 96.31 98 GLY A O 1
ATOM 812 N N . LEU A 1 99 ? 5.523 23.016 4.988 1 97.88 99 LEU A N 1
ATOM 813 C CA . LEU A 1 99 ? 5.227 22.062 6.062 1 97.88 99 LEU A CA 1
ATOM 814 C C . LEU A 1 99 ? 5.25 20.641 5.547 1 97.88 99 LEU A C 1
ATOM 816 O O . LEU A 1 99 ? 5.723 19.734 6.242 1 97.88 99 LEU A O 1
ATOM 820 N N . PHE A 1 100 ? 4.742 20.438 4.375 1 98.25 100 PHE A N 1
ATOM 821 C CA . PHE A 1 100 ? 4.855 19.094 3.816 1 98.25 100 PHE A CA 1
ATOM 822 C C . PHE A 1 100 ? 6.32 18.703 3.654 1 98.25 100 PHE A C 1
ATOM 824 O O . PHE A 1 100 ? 6.715 17.594 4.023 1 98.25 100 PHE A O 1
ATOM 831 N N . ARG A 1 101 ? 7.07 19.562 3.084 1 98.12 101 ARG A N 1
ATOM 832 C CA . ARG A 1 101 ? 8.492 19.297 2.893 1 98.12 101 ARG A CA 1
ATOM 833 C C . ARG A 1 101 ? 9.156 18.891 4.207 1 98.12 101 ARG A C 1
ATOM 835 O O . ARG A 1 101 ? 9.953 17.953 4.246 1 98.12 101 ARG A O 1
ATOM 842 N N . ARG A 1 102 ? 8.859 19.594 5.25 1 98.06 102 ARG A N 1
ATOM 843 C CA . ARG A 1 102 ? 9.422 19.297 6.559 1 98.06 102 ARG A CA 1
ATOM 844 C C . ARG A 1 102 ? 9.039 17.891 7.02 1 98.06 102 ARG A C 1
ATOM 846 O O . ARG A 1 102 ? 9.875 17.141 7.531 1 98.06 102 ARG A O 1
ATOM 853 N N . MET A 1 103 ? 7.77 17.562 6.879 1 98.75 103 MET A N 1
ATOM 854 C CA . MET A 1 103 ? 7.32 16.219 7.238 1 98.75 103 MET A CA 1
ATOM 855 C C . MET A 1 103 ? 7.992 15.172 6.363 1 98.75 103 MET A C 1
ATOM 857 O O . MET A 1 103 ? 8.453 14.148 6.863 1 98.75 103 MET A O 1
ATOM 861 N N . TYR A 1 104 ? 8.086 15.461 5.07 1 98.81 104 TYR A N 1
ATOM 862 C CA . TYR A 1 104 ? 8.703 14.539 4.125 1 98.81 104 TYR A CA 1
ATOM 863 C C . TYR A 1 104 ? 10.164 14.289 4.477 1 98.81 104 TYR A C 1
ATOM 865 O O . TYR A 1 104 ? 10.617 13.148 4.477 1 98.81 104 TYR A O 1
ATOM 873 N N . GLU A 1 105 ? 10.883 15.297 4.738 1 98.31 105 GLU A N 1
ATOM 874 C CA . GLU A 1 105 ? 12.297 15.164 5.09 1 98.31 105 GLU A CA 1
ATOM 875 C C . GLU A 1 105 ? 12.477 14.336 6.359 1 98.31 105 GLU A C 1
ATOM 877 O O . GLU A 1 105 ? 13.43 13.57 6.473 1 98.31 105 GLU A O 1
ATOM 882 N N . HIS A 1 106 ? 11.617 14.57 7.273 1 98.62 106 HIS A N 1
ATOM 883 C CA . HIS A 1 106 ? 11.625 13.75 8.477 1 98.62 106 HIS A CA 1
ATOM 884 C C . HIS A 1 106 ? 11.461 12.273 8.133 1 98.62 106 HIS A C 1
ATOM 886 O O . HIS A 1 106 ? 12.227 11.43 8.617 1 98.62 106 HIS A O 1
ATOM 892 N N . LEU A 1 107 ? 10.492 11.922 7.312 1 98.69 107 LEU A N 1
ATOM 893 C CA . LEU A 1 107 ? 10.242 10.539 6.898 1 98.69 107 LEU A CA 1
ATOM 894 C C . LEU A 1 107 ? 11.414 10 6.086 1 98.69 107 LEU A C 1
ATOM 896 O O . LEU A 1 107 ? 11.812 8.844 6.254 1 98.69 107 LEU A O 1
ATOM 900 N N . ARG A 1 108 ? 11.891 10.836 5.199 1 98.31 108 ARG A N 1
ATOM 901 C CA . ARG A 1 108 ? 13.016 10.414 4.375 1 98.31 108 ARG A CA 1
ATOM 902 C C . ARG A 1 108 ? 14.211 10.039 5.242 1 98.31 108 ARG A C 1
ATOM 904 O O . ARG A 1 108 ? 14.891 9.039 4.977 1 98.31 108 ARG A O 1
ATOM 911 N N . LYS A 1 109 ? 14.508 10.812 6.242 1 98.19 109 LYS A N 1
ATOM 912 C CA . LYS A 1 109 ? 15.594 10.508 7.164 1 98.19 109 LYS A CA 1
ATOM 913 C C . LYS A 1 109 ? 15.359 9.18 7.875 1 98.19 109 LYS A C 1
ATOM 915 O O . LYS A 1 109 ? 16.281 8.367 8.016 1 98.19 109 LYS A O 1
ATOM 920 N N . LEU A 1 110 ? 14.156 8.961 8.336 1 97.88 110 LEU A N 1
ATOM 921 C CA . LEU A 1 110 ? 13.797 7.688 8.953 1 97.88 110 LEU A CA 1
ATOM 922 C C . LEU A 1 110 ? 14.086 6.52 8.016 1 97.88 110 LEU A C 1
ATOM 924 O O . LEU A 1 110 ? 14.648 5.508 8.43 1 97.88 110 LEU A O 1
ATOM 928 N N . VAL A 1 111 ? 13.664 6.672 6.773 1 98 111 VAL A N 1
ATOM 929 C CA . VAL A 1 111 ? 13.852 5.621 5.777 1 98 111 VAL A CA 1
ATOM 930 C C . VAL A 1 111 ? 15.336 5.422 5.504 1 98 111 VAL A C 1
ATOM 932 O O . VAL A 1 111 ? 15.82 4.289 5.445 1 98 111 VAL A O 1
ATOM 935 N N . GLU A 1 112 ? 16.078 6.5 5.355 1 97.38 112 GLU A N 1
ATOM 936 C CA . GLU A 1 112 ? 17.5 6.438 5.07 1 97.38 112 GLU A CA 1
ATOM 937 C C . GLU A 1 112 ? 18.266 5.699 6.176 1 97.38 112 GLU A C 1
ATOM 939 O O . GLU A 1 112 ? 19.219 4.98 5.906 1 97.38 112 GLU A O 1
ATOM 944 N N . GLU A 1 113 ? 17.812 5.84 7.352 1 97.44 113 GLU A N 1
ATOM 945 C CA . GLU A 1 113 ? 18.531 5.301 8.508 1 97.44 113 GLU A CA 1
ATOM 946 C C . GLU A 1 113 ? 18.031 3.902 8.859 1 97.44 113 GLU A C 1
ATOM 948 O O . GLU A 1 113 ? 18.547 3.264 9.773 1 97.44 113 GLU A O 1
ATOM 953 N N . SER A 1 114 ? 17.078 3.406 8.156 1 97.06 114 SER A N 1
ATOM 954 C CA . SER A 1 114 ? 16.438 2.129 8.469 1 97.06 114 SER A CA 1
ATOM 955 C C . SER A 1 114 ? 17 1.01 7.59 1 97.06 114 SER A C 1
ATOM 957 O O . SER A 1 114 ? 17.234 1.208 6.395 1 97.06 114 SER A O 1
ATOM 959 N N . ASP A 1 115 ? 17.156 -0.161 8.141 1 95.38 115 ASP A N 1
ATOM 960 C CA . ASP A 1 115 ? 17.484 -1.352 7.355 1 95.38 115 ASP A CA 1
ATOM 961 C C . ASP A 1 115 ? 16.203 -2.041 6.863 1 95.38 115 ASP A C 1
ATOM 963 O O . ASP A 1 115 ? 16.281 -2.99 6.078 1 95.38 115 ASP A O 1
ATOM 967 N N . TYR A 1 116 ? 15.109 -1.492 7.277 1 96.25 116 TYR A N 1
ATOM 968 C CA . TYR A 1 116 ? 13.812 -2.1 6.98 1 96.25 116 TYR A CA 1
ATOM 969 C C . TYR A 1 116 ? 13.133 -1.384 5.824 1 96.25 116 TYR A C 1
ATOM 971 O O . TYR A 1 116 ? 12.578 -2.025 4.926 1 96.25 116 TYR A O 1
ATOM 979 N N . TYR A 1 117 ? 13.227 -0.115 5.852 1 97.44 117 TYR A N 1
ATOM 980 C CA . TYR A 1 117 ? 12.57 0.668 4.812 1 97.44 117 TYR A CA 1
ATOM 981 C C . TYR A 1 117 ? 13.492 0.882 3.623 1 97.44 117 TYR A C 1
ATOM 983 O O . TYR A 1 117 ? 14.695 1.121 3.797 1 97.44 117 TYR A O 1
ATOM 991 N N . GLU A 1 118 ? 12.852 0.824 2.445 1 97.31 118 GLU A N 1
ATOM 992 C CA . GLU A 1 118 ? 13.641 0.847 1.217 1 97.31 118 GLU A CA 1
ATOM 993 C C . GLU A 1 118 ? 13.312 2.08 0.378 1 97.31 118 GLU A C 1
ATOM 995 O O . GLU A 1 118 ? 14 2.363 -0.608 1 97.31 118 GLU A O 1
ATOM 1000 N N . GLY A 1 119 ? 12.305 2.801 0.693 1 98.12 119 GLY A N 1
ATOM 1001 C CA . GLY A 1 119 ? 11.891 3.973 -0.059 1 98.12 119 GLY A CA 1
ATOM 1002 C C . GLY A 1 119 ? 10.539 4.516 0.379 1 98.12 119 GLY A C 1
ATOM 1003 O O . GLY A 1 119 ? 10 4.094 1.403 1 98.12 119 GLY A O 1
ATOM 1004 N N . ILE A 1 120 ? 10.117 5.512 -0.358 1 98.69 120 ILE A N 1
ATOM 1005 C CA . ILE A 1 120 ? 8.844 6.18 -0.11 1 98.69 120 ILE A CA 1
ATOM 1006 C C . ILE A 1 120 ? 8.008 6.191 -1.39 1 98.69 120 ILE A C 1
ATOM 1008 O O . ILE A 1 120 ? 8.531 6.441 -2.477 1 98.69 120 ILE A O 1
ATOM 1012 N N . ARG A 1 121 ? 6.75 5.895 -1.244 1 98.75 121 ARG A N 1
ATOM 1013 C CA . ARG A 1 121 ? 5.793 5.965 -2.346 1 98.75 121 ARG A CA 1
ATOM 1014 C C . ARG A 1 121 ? 4.543 6.738 -1.937 1 98.75 121 ARG A C 1
ATOM 1016 O O . ARG A 1 121 ? 4.258 6.879 -0.746 1 98.75 121 ARG A O 1
ATOM 1023 N N . LEU A 1 122 ? 3.865 7.258 -2.838 1 98.69 122 LEU A N 1
ATOM 1024 C CA . LEU A 1 122 ? 2.514 7.785 -2.682 1 98.69 122 LEU A CA 1
ATOM 1025 C C . LEU A 1 122 ? 1.764 7.758 -4.012 1 98.69 122 LEU A C 1
ATOM 1027 O O . LEU A 1 122 ? 2.34 7.414 -5.047 1 98.69 122 LEU A O 1
ATOM 1031 N N . TYR A 1 123 ? 0.497 7.984 -4 1 98.25 123 TYR A N 1
ATOM 1032 C CA . TYR A 1 123 ? -0.294 8.234 -5.203 1 98.25 123 TYR A CA 1
ATOM 1033 C C . TYR A 1 123 ? -1.11 9.508 -5.062 1 98.25 123 TYR A C 1
ATOM 1035 O O . TYR A 1 123 ? -1.525 9.875 -3.961 1 98.25 123 TYR A O 1
ATOM 1043 N N . VAL A 1 124 ? -1.271 10.203 -6.152 1 96.88 124 VAL A N 1
ATOM 1044 C CA . VAL A 1 124 ? -1.864 11.531 -6.199 1 96.88 124 VAL A CA 1
ATOM 1045 C C . VAL A 1 124 ? -2.816 11.633 -7.387 1 96.88 124 VAL A C 1
ATOM 1047 O O . VAL A 1 124 ? -2.533 11.102 -8.461 1 96.88 124 VAL A O 1
ATOM 1050 N N . GLU A 1 125 ? -3.91 12.336 -7.141 1 95.12 125 GLU A N 1
ATOM 1051 C CA . GLU A 1 125 ? -4.879 12.523 -8.219 1 95.12 125 GLU A CA 1
ATOM 1052 C C . GLU A 1 125 ? -4.219 13.133 -9.453 1 95.12 125 GLU A C 1
ATOM 1054 O O . GLU A 1 125 ? -3.402 14.047 -9.344 1 95.12 125 GLU A O 1
ATOM 1059 N N . THR A 1 126 ? -4.668 12.641 -10.641 1 95 126 THR A N 1
ATOM 1060 C CA . THR A 1 126 ? -4.062 13.07 -11.891 1 95 126 THR A CA 1
ATOM 1061 C C . THR A 1 126 ? -4.289 14.562 -12.117 1 95 126 THR A C 1
ATOM 1063 O O . THR A 1 126 ? -3.477 15.227 -12.766 1 95 126 THR A O 1
ATOM 1066 N N . GLU A 1 127 ? -5.324 15.148 -11.547 1 94.44 127 GLU A N 1
ATOM 1067 C CA . GLU A 1 127 ? -5.672 16.547 -11.781 1 94.44 127 GLU A CA 1
ATOM 1068 C C . GLU A 1 127 ? -5.07 17.453 -10.719 1 94.44 127 GLU A C 1
ATOM 1070 O O . GLU A 1 127 ? -5.129 18.672 -10.828 1 94.44 127 GLU A O 1
ATOM 1075 N N . ASN A 1 128 ? -4.512 16.844 -9.695 1 93.69 128 ASN A N 1
ATOM 1076 C CA . ASN A 1 128 ? -3.943 17.641 -8.609 1 93.69 128 ASN A CA 1
ATOM 1077 C C . ASN A 1 128 ? -2.521 18.094 -8.93 1 93.69 128 ASN A C 1
ATOM 1079 O O . A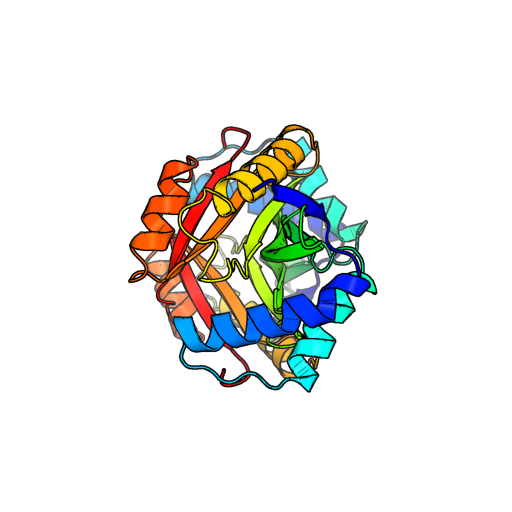SN A 1 128 ? -1.565 17.641 -8.297 1 93.69 128 ASN A O 1
ATOM 1083 N N . LYS A 1 129 ? -2.404 19.109 -9.734 1 95.31 129 LYS A N 1
ATOM 1084 C CA . LYS A 1 129 ? -1.115 19.562 -10.25 1 95.31 129 LYS A CA 1
ATOM 1085 C C . LYS A 1 129 ? -0.276 20.203 -9.148 1 95.31 129 LYS A C 1
ATOM 1087 O O . LYS A 1 129 ? 0.951 20.094 -9.148 1 95.31 129 LYS A O 1
ATOM 1092 N N . ASN A 1 130 ? -0.947 20.844 -8.266 1 93.31 130 ASN A N 1
ATOM 1093 C CA . ASN A 1 130 ? -0.241 21.484 -7.164 1 93.31 130 ASN A CA 1
ATOM 1094 C C . ASN A 1 130 ? 0.475 20.453 -6.289 1 93.31 130 ASN A C 1
ATOM 1096 O O . ASN A 1 130 ? 1.654 20.625 -5.973 1 93.31 130 ASN A O 1
ATOM 1100 N N . ALA A 1 131 ? -0.246 19.422 -5.922 1 94.56 131 ALA A N 1
ATOM 1101 C CA . ALA A 1 131 ? 0.365 18.375 -5.117 1 94.56 131 ALA A CA 1
ATOM 1102 C C . ALA A 1 131 ? 1.508 17.688 -5.871 1 94.56 131 ALA A C 1
ATOM 1104 O O . ALA A 1 131 ? 2.574 17.438 -5.305 1 94.56 131 ALA A O 1
ATOM 1105 N N . GLN A 1 132 ? 1.33 17.422 -7.121 1 96.81 132 GLN A N 1
ATOM 1106 C CA . GLN A 1 132 ? 2.354 16.797 -7.949 1 96.81 132 GLN A CA 1
ATOM 1107 C C . GLN A 1 132 ? 3.631 17.641 -7.969 1 96.81 132 GLN A C 1
ATOM 1109 O O . GLN A 1 132 ? 4.734 17.094 -7.852 1 96.81 132 GLN A O 1
ATOM 1114 N N . ALA A 1 133 ? 3.469 18.938 -8.164 1 96.44 133 ALA A N 1
ATOM 1115 C CA . ALA A 1 133 ? 4.613 19.844 -8.156 1 96.44 133 ALA A CA 1
ATOM 1116 C C . ALA A 1 133 ? 5.352 19.781 -6.824 1 96.44 133 ALA A C 1
ATOM 1118 O O . ALA A 1 133 ? 6.586 19.781 -6.789 1 96.44 133 ALA A O 1
ATOM 1119 N N . THR A 1 134 ? 4.613 19.75 -5.754 1 96.5 134 THR A N 1
ATOM 1120 C CA . THR A 1 134 ? 5.191 19.641 -4.418 1 96.5 134 THR A CA 1
ATOM 1121 C C . THR A 1 134 ? 5.996 18.359 -4.277 1 96.5 134 THR A C 1
ATOM 1123 O O . THR A 1 134 ? 7.133 18.375 -3.801 1 96.5 134 THR A O 1
ATOM 1126 N N . TYR A 1 135 ? 5.43 17.219 -4.711 1 98 135 TYR A N 1
ATOM 1127 C CA . TYR A 1 135 ? 6.094 15.93 -4.578 1 98 135 TYR A CA 1
ATOM 1128 C C . TYR A 1 135 ? 7.348 15.867 -5.445 1 98 135 TYR A C 1
ATOM 1130 O O . TYR A 1 135 ? 8.375 15.32 -5.027 1 98 135 TYR A O 1
ATOM 1138 N N . ARG A 1 136 ? 7.285 16.453 -6.629 1 97.44 136 ARG A N 1
ATOM 1139 C CA . ARG A 1 136 ? 8.461 16.531 -7.488 1 97.44 136 ARG A CA 1
ATOM 1140 C C . ARG A 1 136 ? 9.555 17.375 -6.832 1 97.44 136 ARG A C 1
ATOM 1142 O O . ARG A 1 136 ? 10.742 17.031 -6.941 1 97.44 136 ARG A O 1
ATOM 1149 N N . SER A 1 137 ? 9.156 18.422 -6.188 1 97.12 137 SER A N 1
ATOM 1150 C CA . SER A 1 137 ? 10.109 19.359 -5.594 1 97.12 137 SER A CA 1
ATOM 1151 C C . SER A 1 137 ? 10.914 18.688 -4.48 1 97.12 137 SER A C 1
ATOM 1153 O O . SER A 1 137 ? 12.016 19.141 -4.148 1 97.12 137 SER A O 1
ATOM 1155 N N . VAL A 1 138 ? 10.375 17.641 -3.898 1 97.12 138 VAL A N 1
ATOM 1156 C CA . VAL A 1 138 ? 11.102 16.953 -2.836 1 97.12 138 VAL A CA 1
ATOM 1157 C C . VAL A 1 138 ? 11.82 15.734 -3.406 1 97.12 138 VAL A C 1
ATOM 1159 O O . VAL A 1 138 ? 12.273 14.867 -2.654 1 97.12 138 VAL A O 1
ATOM 1162 N N . GLY A 1 139 ? 11.852 15.562 -4.727 1 97 139 GLY A N 1
ATOM 1163 C CA . GLY A 1 139 ? 12.711 14.586 -5.367 1 97 139 GLY A CA 1
ATOM 1164 C C . GLY A 1 139 ? 11.984 13.312 -5.754 1 97 139 GLY A C 1
ATOM 1165 O O . GLY A 1 139 ? 12.609 12.328 -6.16 1 97 139 GLY A O 1
ATOM 1166 N N . MET A 1 140 ? 10.688 13.305 -5.664 1 98 140 MET A N 1
ATOM 1167 C CA . MET A 1 140 ? 9.945 12.109 -6.066 1 98 140 MET A CA 1
ATOM 1168 C C . MET A 1 140 ? 9.75 12.078 -7.578 1 98 140 MET A C 1
ATOM 1170 O O . MET A 1 140 ? 9.625 13.125 -8.219 1 98 140 MET A O 1
ATOM 1174 N N . GLU A 1 141 ? 9.664 10.867 -8.07 1 97.5 141 GLU A N 1
ATOM 1175 C CA . GLU A 1 141 ? 9.516 10.648 -9.508 1 97.5 141 GLU A CA 1
ATOM 1176 C C . GLU A 1 141 ? 8.211 9.922 -9.82 1 97.5 141 GLU A C 1
ATOM 1178 O O . GLU A 1 141 ? 7.793 9.031 -9.078 1 97.5 141 GLU A O 1
ATOM 1183 N N . VAL A 1 142 ? 7.637 10.234 -10.969 1 96.88 142 VAL A N 1
ATOM 1184 C CA . VAL A 1 142 ? 6.422 9.562 -11.414 1 96.88 142 VAL A CA 1
ATOM 1185 C C . VAL A 1 142 ? 6.746 8.141 -11.867 1 96.88 142 VAL A C 1
ATOM 1187 O O . VAL A 1 142 ? 7.734 7.922 -12.57 1 96.88 142 VAL A O 1
ATOM 1190 N N . GLU A 1 143 ? 5.973 7.191 -11.406 1 96.44 143 GLU A N 1
ATOM 1191 C CA . GLU A 1 143 ? 6.125 5.801 -11.828 1 96.44 143 GLU A CA 1
ATOM 1192 C C . GLU A 1 143 ? 5.309 5.512 -13.086 1 96.44 143 GLU A C 1
ATOM 1194 O O . GLU A 1 143 ? 4.418 6.285 -13.445 1 96.44 143 GLU A O 1
ATOM 1199 N N . HIS A 1 144 ? 5.684 4.445 -13.766 1 94.75 144 HIS A N 1
ATOM 1200 C CA . HIS A 1 144 ? 4.996 4.016 -14.977 1 94.75 144 HIS A CA 1
ATOM 1201 C C . HIS A 1 144 ? 4.012 2.887 -14.68 1 94.75 144 HIS A C 1
ATOM 1203 O O . HIS A 1 144 ? 4.105 1.806 -15.266 1 94.75 144 HIS A O 1
ATOM 1209 N N . TYR A 1 145 ? 3.062 3.178 -13.781 1 96.88 145 TYR A N 1
ATOM 1210 C CA . TYR A 1 145 ? 2.051 2.203 -13.391 1 96.88 145 TYR A CA 1
ATOM 1211 C C . TYR A 1 145 ? 0.652 2.799 -13.484 1 96.88 145 TYR A C 1
ATOM 1213 O O . TYR A 1 145 ? 0.461 3.992 -13.234 1 96.88 145 TYR A O 1
ATOM 1221 N N . HIS A 1 146 ? -0.304 2.008 -13.875 1 97.06 146 HIS A N 1
ATOM 1222 C CA . HIS A 1 146 ? -1.71 2.264 -13.586 1 97.06 146 HIS A CA 1
ATOM 1223 C C . HIS A 1 146 ? -2.133 1.607 -12.281 1 97.06 146 HIS A C 1
ATOM 1225 O O . HIS A 1 146 ? -1.719 0.485 -11.977 1 97.06 146 HIS A O 1
ATOM 1231 N N . MET A 1 147 ? -2.928 2.344 -11.602 1 98.06 147 MET A N 1
ATOM 1232 C CA . MET A 1 147 ? -3.566 1.751 -10.43 1 98.06 147 MET A CA 1
ATOM 1233 C C . MET A 1 147 ? -4.965 1.245 -10.773 1 98.06 147 MET A C 1
ATOM 1235 O O . MET A 1 147 ? -5.703 1.899 -11.508 1 98.06 147 MET A O 1
ATOM 1239 N N . MET A 1 148 ? -5.32 0.068 -10.266 1 98.44 148 MET A N 1
ATOM 1240 C CA . MET A 1 148 ? -6.648 -0.502 -10.453 1 98.44 148 MET A CA 1
ATOM 1241 C C . MET A 1 148 ? -7.258 -0.924 -9.117 1 98.44 148 MET A C 1
ATOM 1243 O O . MET A 1 148 ? -6.531 -1.19 -8.156 1 98.44 148 MET A O 1
ATOM 1247 N N . LYS A 1 149 ? -8.609 -0.925 -9.102 1 98.12 149 LYS A N 1
ATOM 1248 C CA . LYS A 1 149 ? -9.242 -1.252 -7.828 1 98.12 149 LYS A CA 1
ATOM 1249 C C . LYS A 1 149 ? -10.578 -1.959 -8.047 1 98.12 149 LYS A C 1
ATOM 1251 O O . LYS A 1 149 ? -11.18 -1.846 -9.117 1 98.12 149 LYS A O 1
ATOM 1256 N N . TRP A 1 150 ? -10.953 -2.68 -7.105 1 98.06 150 TRP A N 1
ATOM 1257 C CA . TRP A 1 150 ? -12.305 -3.125 -6.805 1 98.06 150 TRP A CA 1
ATOM 1258 C C . TRP A 1 150 ? -12.656 -2.848 -5.348 1 98.06 150 TRP A C 1
ATOM 1260 O O . TRP A 1 150 ? -11.906 -3.215 -4.441 1 98.06 150 TRP A O 1
ATOM 1270 N N . MET A 1 151 ? -13.711 -2.145 -5.082 1 96.44 151 MET A N 1
ATOM 1271 C CA . MET A 1 151 ? -14.133 -1.839 -3.721 1 96.44 151 MET A CA 1
ATOM 1272 C C . MET A 1 151 ? -15.484 -2.486 -3.414 1 96.44 151 MET A C 1
ATOM 1274 O O . MET A 1 151 ? -16.375 -2.518 -4.266 1 96.44 151 MET A O 1
ATOM 1278 N N . LYS A 1 152 ? -15.578 -3.139 -2.201 1 91.31 152 LYS A N 1
ATOM 1279 C CA . LYS A 1 152 ? -16.812 -3.742 -1.708 1 91.31 152 LYS A CA 1
ATOM 1280 C C . LYS A 1 152 ? -17.938 -2.717 -1.651 1 91.31 152 LYS A C 1
ATOM 1282 O O . LYS A 1 152 ? -19.078 -3.014 -2.031 1 91.31 152 LYS A O 1
ATOM 1287 N N . GLY A 1 153 ? -17.641 -1.685 -1.102 1 78.62 153 GLY A N 1
ATOM 1288 C CA . GLY A 1 153 ? -18.641 -0.65 -0.915 1 78.62 153 GLY A CA 1
ATOM 1289 C C . GLY A 1 153 ? -18.328 0.632 -1.661 1 78.62 153 GLY A C 1
ATOM 1290 O O . GLY A 1 153 ? -17.359 0.69 -2.42 1 78.62 153 GLY A O 1
ATOM 1291 N N . HIS A 1 154 ? -19.391 1.356 -1.866 1 65.12 154 HIS A N 1
ATOM 1292 C CA . HIS A 1 154 ? -19.234 2.662 -2.498 1 65.12 154 HIS A CA 1
ATOM 1293 C C . HIS A 1 154 ? -18.562 3.658 -1.561 1 65.12 154 HIS A C 1
ATOM 1295 O O . HIS A 1 154 ? -18.688 3.553 -0.339 1 65.12 154 HIS A O 1
ATOM 1301 N N . PHE A 1 155 ? -17.297 4.039 -2.012 1 57.38 155 PHE A N 1
ATOM 1302 C CA . PHE A 1 155 ? -17.109 5.227 -1.185 1 57.38 155 PHE A CA 1
ATOM 1303 C C . PHE A 1 155 ? -18.266 6.207 -1.36 1 57.38 155 PHE A C 1
ATOM 1305 O O . PHE A 1 155 ? -18.859 6.277 -2.432 1 57.38 155 PHE A O 1
ATOM 1312 N N . MET B 1 1 ? -6.664 -31.625 -15.773 1 80.75 1 MET B N 1
ATOM 1313 C CA . MET B 1 1 ? -5.82 -31 -14.766 1 80.75 1 MET B CA 1
ATOM 1314 C C . MET B 1 1 ? -6.656 -30.172 -13.789 1 80.75 1 MET B C 1
ATOM 1316 O O . MET B 1 1 ? -7.586 -29.484 -14.195 1 80.75 1 MET B O 1
ATOM 1320 N N . SER B 1 2 ? -6.41 -30.594 -12.461 1 92.38 2 SER B N 1
ATOM 1321 C CA . SER B 1 2 ? -7.18 -29.891 -11.438 1 92.38 2 SER B CA 1
ATOM 1322 C C . SER B 1 2 ? -6.301 -28.953 -10.633 1 92.38 2 SER B C 1
ATOM 1324 O O . SER B 1 2 ? -5.102 -29.188 -10.469 1 92.38 2 SER B O 1
ATOM 1326 N N . TYR B 1 3 ? -6.766 -27.844 -10.328 1 96.75 3 TYR B N 1
ATOM 1327 C CA . TYR B 1 3 ? -6.047 -26.797 -9.602 1 96.75 3 TYR B CA 1
ATOM 1328 C C . TYR B 1 3 ? -6.727 -26.484 -8.273 1 96.75 3 TYR B C 1
ATOM 1330 O O . TYR B 1 3 ? -7.957 -26.516 -8.18 1 96.75 3 TYR B O 1
ATOM 1338 N N . LYS B 1 4 ? -5.926 -26.234 -7.277 1 97.5 4 LYS B N 1
ATOM 1339 C CA . LYS B 1 4 ? -6.41 -25.828 -5.961 1 97.5 4 LYS B CA 1
ATOM 1340 C C . LYS B 1 4 ? -5.742 -24.547 -5.504 1 97.5 4 LYS B C 1
ATOM 1342 O O . LYS B 1 4 ? -4.516 -24.438 -5.496 1 97.5 4 LYS B O 1
A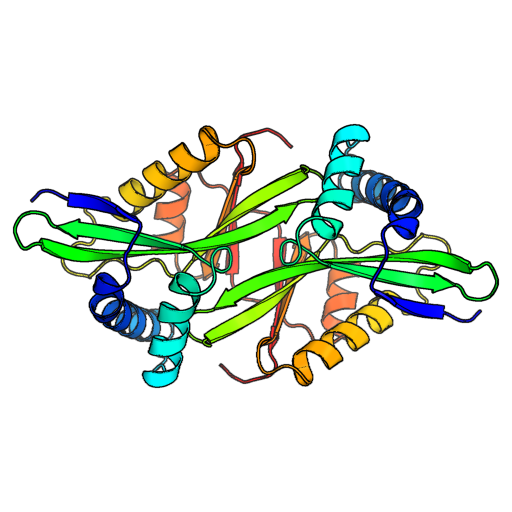TOM 1347 N N . VAL B 1 5 ? -6.594 -23.562 -5.16 1 98.31 5 VAL B N 1
ATOM 1348 C CA . VAL B 1 5 ? -6.082 -22.312 -4.586 1 98.31 5 VAL B CA 1
ATOM 1349 C C . VAL B 1 5 ? -6.004 -22.438 -3.066 1 98.31 5 VAL B C 1
ATOM 1351 O O . VAL B 1 5 ? -6.945 -22.922 -2.428 1 98.31 5 VAL B O 1
ATOM 1354 N N . ARG B 1 6 ? -4.941 -22.016 -2.502 1 98.06 6 ARG B N 1
ATOM 1355 C CA . ARG B 1 6 ? -4.801 -22.031 -1.05 1 98.06 6 ARG B CA 1
ATOM 1356 C C . ARG B 1 6 ? -3.777 -21.016 -0.58 1 98.06 6 ARG B C 1
ATOM 1358 O O . ARG B 1 6 ? -2.988 -20.5 -1.379 1 98.06 6 ARG B O 1
ATOM 1365 N N . GLN B 1 7 ? -3.855 -20.703 0.725 1 98.31 7 GLN B N 1
ATOM 1366 C CA . GLN B 1 7 ? -2.779 -19.922 1.324 1 98.31 7 GLN B CA 1
ATOM 1367 C C . GLN B 1 7 ? -1.465 -20.688 1.318 1 98.31 7 GLN B C 1
ATOM 1369 O O . GLN B 1 7 ? -1.45 -21.906 1.567 1 98.31 7 GLN B O 1
ATOM 1374 N N . ALA B 1 8 ? -0.401 -20 1.041 1 98.62 8 ALA B N 1
ATOM 1375 C CA . ALA B 1 8 ? 0.913 -20.641 1.017 1 98.62 8 ALA B CA 1
ATOM 1376 C C . ALA B 1 8 ? 1.384 -20.969 2.428 1 98.62 8 ALA B C 1
ATOM 1378 O O . ALA B 1 8 ? 0.947 -20.359 3.4 1 98.62 8 ALA B O 1
ATOM 1379 N N . VAL B 1 9 ? 2.195 -21.969 2.527 1 97.62 9 VAL B N 1
ATOM 1380 C CA . VAL B 1 9 ? 2.893 -22.328 3.756 1 97.62 9 VAL B CA 1
ATOM 1381 C C . VAL B 1 9 ? 4.402 -22.266 3.533 1 97.62 9 VAL B C 1
ATOM 1383 O O . VAL B 1 9 ? 4.863 -22.141 2.395 1 97.62 9 VAL B O 1
ATOM 1386 N N . ARG B 1 10 ? 5.164 -22.328 4.605 1 96.56 10 ARG B N 1
ATOM 1387 C CA . ARG B 1 10 ? 6.613 -22.172 4.535 1 96.56 10 ARG B CA 1
ATOM 1388 C C . ARG B 1 10 ? 7.223 -23.188 3.574 1 96.56 10 ARG B C 1
ATOM 1390 O O . ARG B 1 10 ? 8.195 -22.891 2.879 1 96.56 10 ARG B O 1
ATOM 1397 N N . GLY B 1 11 ? 6.691 -24.312 3.553 1 97.19 11 GLY B N 1
ATOM 1398 C CA . GLY B 1 11 ? 7.191 -25.375 2.689 1 97.19 11 GLY B CA 1
ATOM 1399 C C . GLY B 1 11 ? 7.086 -25.047 1.213 1 97.19 11 GLY B C 1
ATOM 1400 O O . GLY B 1 11 ? 7.711 -25.703 0.376 1 97.19 11 GLY B O 1
ATOM 1401 N N . ASP B 1 12 ? 6.316 -24 0.843 1 98.06 12 ASP B N 1
ATOM 1402 C CA . ASP B 1 12 ? 6.109 -23.625 -0.549 1 98.06 12 ASP B CA 1
ATOM 1403 C C . ASP B 1 12 ? 7.18 -22.625 -1.008 1 98.06 12 ASP B C 1
ATOM 1405 O O . ASP B 1 12 ? 7.293 -22.344 -2.199 1 98.06 12 ASP B O 1
ATOM 1409 N N . VAL B 1 13 ? 8.016 -22.141 -0.099 1 97.88 13 VAL B N 1
ATOM 1410 C CA . VAL B 1 13 ? 8.852 -20.969 -0.336 1 97.88 13 VAL B CA 1
ATOM 1411 C C . VAL B 1 13 ? 9.867 -21.281 -1.436 1 97.88 13 VAL B C 1
ATOM 1413 O O . VAL B 1 13 ? 10.125 -20.438 -2.301 1 97.88 13 VAL B O 1
ATOM 1416 N N . GLU B 1 14 ? 10.422 -22.438 -1.44 1 97.19 14 GLU B N 1
ATOM 1417 C CA . GLU B 1 14 ? 11.438 -22.766 -2.445 1 97.19 14 GLU B CA 1
ATOM 1418 C C . GLU B 1 14 ? 10.859 -22.688 -3.854 1 97.19 14 GLU B C 1
ATOM 1420 O O . GLU B 1 14 ? 11.477 -22.109 -4.754 1 97.19 14 GLU B O 1
ATOM 1425 N N . ALA B 1 15 ? 9.703 -23.281 -4.027 1 97.31 15 ALA B N 1
ATOM 1426 C CA . ALA B 1 15 ? 9.039 -23.219 -5.328 1 97.31 15 ALA B CA 1
ATOM 1427 C C . ALA B 1 15 ? 8.695 -21.766 -5.684 1 97.31 15 ALA B C 1
ATOM 1429 O O . ALA B 1 15 ? 8.805 -21.375 -6.848 1 97.31 15 ALA B O 1
ATOM 1430 N N . MET B 1 16 ? 8.312 -21 -4.73 1 98.25 16 MET B N 1
ATOM 1431 C CA . MET B 1 16 ? 7.922 -19.609 -4.945 1 98.25 16 MET B CA 1
ATOM 1432 C C . MET B 1 16 ? 9.133 -18.75 -5.309 1 98.25 16 MET B C 1
ATOM 1434 O O . MET B 1 16 ? 9.016 -17.828 -6.105 1 98.25 16 MET B O 1
ATOM 1438 N N . ILE B 1 17 ? 10.289 -19.062 -4.703 1 97.75 17 ILE B N 1
ATOM 1439 C CA . ILE B 1 17 ? 11.523 -18.328 -4.996 1 97.75 17 ILE B CA 1
ATOM 1440 C C . ILE B 1 17 ? 11.844 -18.438 -6.484 1 97.75 17 ILE B C 1
ATOM 1442 O O . ILE B 1 17 ? 12.172 -17.438 -7.125 1 97.75 17 ILE B O 1
ATOM 1446 N N . ARG B 1 18 ? 11.711 -19.594 -6.992 1 96.5 18 ARG B N 1
ATOM 1447 C CA . ARG B 1 18 ? 11.977 -19.797 -8.414 1 96.5 18 ARG B CA 1
ATOM 1448 C C . ARG B 1 18 ? 11.008 -19 -9.273 1 96.5 18 ARG B C 1
ATOM 1450 O O . ARG B 1 18 ? 11.414 -18.406 -10.273 1 96.5 18 ARG B O 1
ATOM 1457 N N . MET B 1 19 ? 9.828 -18.953 -8.945 1 97.81 19 MET B N 1
ATOM 1458 C CA . MET B 1 19 ? 8.812 -18.203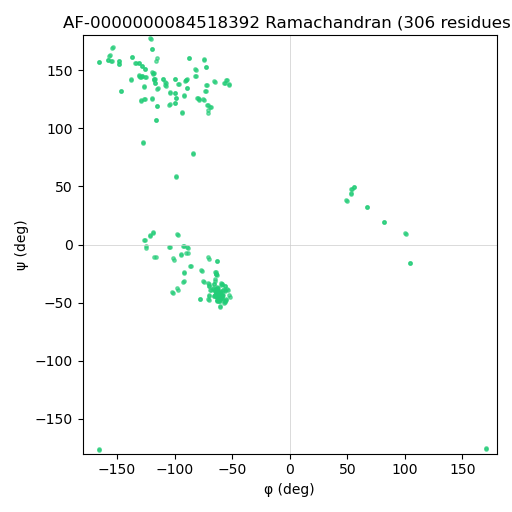 -9.672 1 97.81 19 MET B CA 1
ATOM 1459 C C . MET B 1 19 ? 9.102 -16.719 -9.625 1 97.81 19 MET B C 1
ATOM 1461 O O . MET B 1 19 ? 8.945 -16.016 -10.633 1 97.81 19 MET B O 1
ATOM 1465 N N . GLN B 1 20 ? 9.508 -16.25 -8.438 1 97.19 20 GLN B N 1
ATOM 1466 C CA . GLN B 1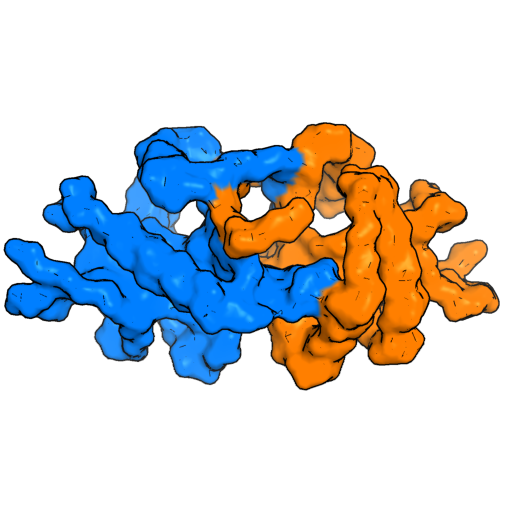 20 ? 9.828 -14.836 -8.289 1 97.19 20 GLN B CA 1
ATOM 1467 C C . GLN B 1 20 ? 11.023 -14.453 -9.164 1 97.19 20 GLN B C 1
ATOM 1469 O O . GLN B 1 20 ? 11.031 -13.383 -9.781 1 97.19 20 GLN B O 1
ATOM 1474 N N . ALA B 1 21 ? 12.008 -15.297 -9.117 1 95.88 21 ALA B N 1
ATOM 1475 C CA . ALA B 1 21 ? 13.18 -15.047 -9.953 1 95.88 21 ALA B CA 1
ATOM 1476 C C . ALA B 1 21 ? 12.797 -15 -11.43 1 95.88 21 ALA B C 1
ATOM 1478 O O . ALA B 1 21 ? 13.242 -14.109 -12.164 1 95.88 21 ALA B O 1
ATOM 1479 N N . ASP B 1 22 ? 11.984 -15.945 -11.898 1 96.12 22 ASP B N 1
ATOM 1480 C CA . ASP B 1 22 ? 11.5 -15.969 -13.281 1 96.12 22 ASP B CA 1
ATOM 1481 C C . ASP B 1 22 ? 10.688 -14.719 -13.602 1 96.12 22 ASP B C 1
ATOM 1483 O O . ASP B 1 22 ? 10.852 -14.125 -14.672 1 96.12 22 ASP B O 1
ATOM 1487 N N . MET B 1 23 ? 9.867 -14.289 -12.688 1 95.81 23 MET B N 1
ATOM 1488 C CA . MET B 1 23 ? 9.039 -13.102 -12.859 1 95.81 23 MET B CA 1
ATOM 1489 C C . MET B 1 23 ? 9.898 -11.859 -13.07 1 95.81 23 MET B C 1
ATOM 1491 O O . MET B 1 23 ? 9.68 -11.102 -14.016 1 95.81 23 MET B O 1
ATOM 1495 N N . ALA B 1 24 ? 10.828 -11.664 -12.133 1 94.5 24 ALA B N 1
ATOM 1496 C CA . ALA B 1 24 ? 11.703 -10.492 -12.203 1 94.5 24 ALA B CA 1
ATOM 1497 C C . ALA B 1 24 ? 12.445 -10.445 -13.539 1 94.5 24 ALA B C 1
ATOM 1499 O O . ALA B 1 24 ? 12.547 -9.383 -14.156 1 94.5 24 ALA B O 1
ATOM 1500 N N . TRP B 1 25 ? 12.852 -11.57 -13.992 1 93.5 25 TRP B N 1
ATOM 1501 C CA . TRP B 1 25 ? 13.57 -11.641 -15.266 1 93.5 25 TRP B CA 1
ATOM 1502 C C . TRP B 1 25 ? 12.633 -11.359 -16.438 1 93.5 25 TRP B C 1
ATOM 1504 O O . TRP B 1 25 ? 12.953 -10.555 -17.312 1 93.5 25 TRP B O 1
ATOM 1514 N N . GLU B 1 26 ? 11.484 -11.969 -16.469 1 91.62 26 GLU B N 1
ATOM 1515 C CA . GLU B 1 26 ? 10.523 -11.844 -17.547 1 91.62 26 GLU B CA 1
ATOM 1516 C C . GLU B 1 26 ? 10.016 -10.414 -17.672 1 91.62 26 GLU B C 1
ATOM 1518 O O . GLU B 1 26 ? 9.797 -9.922 -18.781 1 91.62 26 GLU B O 1
ATOM 1523 N N . THR B 1 27 ? 9.82 -9.773 -16.594 1 86.94 27 THR B N 1
ATOM 1524 C CA . THR B 1 27 ? 9.109 -8.5 -16.609 1 86.94 27 THR B CA 1
ATOM 1525 C C . THR B 1 27 ? 10.094 -7.332 -16.609 1 86.94 27 THR B C 1
ATOM 1527 O O . THR B 1 27 ? 9.828 -6.301 -17.234 1 86.94 27 THR B O 1
ATOM 1530 N N . GLU B 1 28 ? 11.234 -7.473 -15.852 1 86.69 28 GLU B N 1
ATOM 1531 C CA . GLU B 1 28 ? 12.102 -6.32 -15.648 1 86.69 28 GLU B CA 1
ATOM 1532 C C . GLU B 1 28 ? 13.539 -6.637 -16.047 1 86.69 28 GLU B C 1
ATOM 1534 O O . GLU B 1 28 ? 14.422 -5.785 -15.93 1 86.69 28 GLU B O 1
ATOM 1539 N N . LYS B 1 29 ? 13.82 -7.828 -16.578 1 91.88 29 LYS B N 1
ATOM 1540 C CA . LYS B 1 29 ? 15.172 -8.281 -16.891 1 91.88 29 LYS B CA 1
ATOM 1541 C C . LYS B 1 29 ? 16.109 -8.062 -15.695 1 91.88 29 LYS B C 1
ATOM 1543 O O . LYS B 1 29 ? 17.25 -7.629 -15.867 1 91.88 29 LYS B O 1
ATOM 1548 N N . LEU B 1 30 ? 15.539 -8.281 -14.539 1 90.56 30 LEU B N 1
ATOM 1549 C CA . LEU B 1 30 ? 16.266 -8.102 -13.289 1 90.56 30 LEU B CA 1
ATOM 1550 C C . LEU B 1 30 ? 16.672 -9.453 -12.695 1 90.56 30 LEU B C 1
ATOM 1552 O O . LEU B 1 30 ? 15.859 -10.383 -12.648 1 90.56 30 LEU B O 1
ATOM 1556 N N . LYS B 1 31 ? 17.969 -9.562 -12.32 1 93.5 31 LYS B N 1
ATOM 1557 C CA . LYS B 1 31 ? 18.438 -10.703 -11.539 1 93.5 31 LYS B CA 1
ATOM 1558 C C . LYS B 1 31 ? 18.406 -10.398 -10.047 1 93.5 31 LYS B C 1
ATOM 1560 O O . LYS B 1 31 ? 19.188 -9.594 -9.555 1 93.5 31 LYS B O 1
ATOM 1565 N N . LEU B 1 32 ? 17.578 -11.055 -9.336 1 94.19 32 LEU B N 1
ATOM 1566 C CA . LEU B 1 32 ? 17.422 -10.828 -7.902 1 94.19 32 LEU B CA 1
ATOM 1567 C C . LEU B 1 32 ? 18.5 -11.555 -7.109 1 94.19 32 LEU B C 1
ATOM 1569 O O . LEU B 1 32 ? 18.969 -12.625 -7.512 1 94.19 32 LEU B O 1
ATOM 1573 N N . ASP B 1 33 ? 18.922 -10.953 -6.047 1 94.69 33 ASP B N 1
ATOM 1574 C CA . ASP B 1 33 ? 19.766 -11.656 -5.082 1 94.69 33 ASP B CA 1
ATOM 1575 C C . ASP B 1 33 ? 18.969 -12.742 -4.352 1 94.69 33 ASP B C 1
ATOM 1577 O O . ASP B 1 33 ? 18.031 -12.453 -3.615 1 94.69 33 ASP B O 1
ATOM 1581 N N . GLU B 1 34 ? 19.422 -13.945 -4.551 1 95.25 34 GLU B N 1
ATOM 1582 C CA . GLU B 1 34 ? 18.656 -15.078 -4.051 1 95.25 34 GLU B CA 1
ATOM 1583 C C . GLU B 1 34 ? 18.562 -15.055 -2.527 1 95.25 34 GLU B C 1
ATOM 1585 O O . GLU B 1 34 ? 17.531 -15.398 -1.956 1 95.25 34 GLU B O 1
ATOM 1590 N N . ASP B 1 35 ? 19.625 -14.672 -1.877 1 96.81 35 ASP B N 1
ATOM 1591 C CA . ASP B 1 35 ? 19.609 -14.617 -0.418 1 96.81 35 ASP B CA 1
ATOM 1592 C C . ASP B 1 35 ? 18.609 -13.578 0.088 1 96.81 35 ASP B C 1
ATOM 1594 O O . ASP B 1 35 ? 17.859 -13.844 1.029 1 96.81 35 ASP B O 1
ATOM 1598 N N . THR B 1 36 ? 18.625 -12.461 -0.509 1 96.25 36 THR B N 1
ATOM 1599 C CA . THR B 1 36 ? 17.672 -11.414 -0.147 1 96.25 36 THR B CA 1
ATOM 1600 C C . THR B 1 36 ? 16.234 -11.859 -0.415 1 96.25 36 THR B C 1
ATOM 1602 O O . THR B 1 36 ? 15.359 -11.68 0.428 1 96.25 36 THR B O 1
ATOM 1605 N N . LEU B 1 37 ? 16.078 -12.469 -1.559 1 97.31 37 LEU B N 1
ATOM 1606 C CA . LEU B 1 37 ? 14.758 -12.961 -1.924 1 97.31 37 LEU B CA 1
ATOM 1607 C C . LEU B 1 37 ? 14.281 -14.016 -0.935 1 97.31 37 LEU B C 1
ATOM 1609 O O . LEU B 1 37 ? 13.125 -13.984 -0.492 1 97.31 37 LEU B O 1
ATOM 1613 N N . ARG B 1 38 ? 15.141 -14.93 -0.589 1 97.5 38 ARG B N 1
ATOM 1614 C CA . ARG B 1 38 ? 14.797 -15.984 0.364 1 97.5 38 ARG B CA 1
ATOM 1615 C C . ARG B 1 38 ? 14.414 -15.391 1.715 1 97.5 38 ARG B C 1
ATOM 1617 O O . ARG B 1 38 ? 13.422 -15.797 2.32 1 97.5 38 ARG B O 1
ATOM 1624 N N . ARG B 1 39 ? 15.117 -14.453 2.168 1 97.44 39 ARG B N 1
ATOM 1625 C CA . ARG B 1 39 ? 14.766 -13.758 3.402 1 97.44 39 ARG B CA 1
ATOM 1626 C C . ARG B 1 39 ? 13.414 -13.055 3.266 1 97.44 39 ARG B C 1
ATOM 1628 O O . ARG B 1 39 ? 12.555 -13.18 4.137 1 97.44 39 ARG B O 1
ATOM 1635 N N . GLY B 1 40 ? 13.297 -12.336 2.162 1 97.81 40 GLY B N 1
ATOM 1636 C CA . GLY B 1 40 ? 12.078 -11.578 1.906 1 97.81 40 GLY B CA 1
ATOM 1637 C C . GLY B 1 40 ? 10.836 -12.453 1.855 1 97.81 40 GLY B C 1
ATOM 1638 O O . GLY B 1 40 ? 9.766 -12.031 2.293 1 97.81 40 GLY B O 1
ATOM 1639 N N . MET B 1 41 ? 10.969 -13.656 1.373 1 97.88 41 MET B N 1
ATOM 1640 C CA . MET B 1 41 ? 9.812 -14.531 1.207 1 97.88 41 MET B CA 1
ATOM 1641 C C . MET B 1 41 ? 9.523 -15.297 2.494 1 97.88 41 MET B C 1
ATOM 1643 O O . MET B 1 41 ? 8.422 -15.82 2.678 1 97.88 41 MET B O 1
ATOM 1647 N N . ASN B 1 42 ? 10.516 -15.367 3.395 1 98.12 42 ASN B N 1
ATOM 1648 C CA . ASN B 1 42 ? 10.328 -16.109 4.633 1 98.12 42 ASN B CA 1
ATOM 1649 C C . ASN B 1 42 ? 9.82 -15.211 5.758 1 98.12 42 ASN B C 1
ATOM 1651 O O . ASN B 1 42 ? 9.062 -15.656 6.621 1 98.12 42 ASN B O 1
ATOM 1655 N N . ILE B 1 43 ? 10.164 -13.984 5.789 1 97.88 43 ILE B N 1
ATOM 1656 C CA . ILE B 1 43 ? 9.867 -13.047 6.871 1 97.88 43 ILE B CA 1
ATOM 1657 C C . ILE B 1 43 ? 8.352 -12.961 7.078 1 97.88 43 ILE B C 1
ATOM 1659 O O . ILE B 1 43 ? 7.875 -12.977 8.211 1 97.88 43 ILE B O 1
ATOM 1663 N N . PRO B 1 44 ? 7.57 -12.969 6.023 1 97.75 44 PRO B N 1
ATOM 1664 C CA . PRO B 1 44 ? 6.125 -12.867 6.242 1 97.75 44 PRO B CA 1
ATOM 1665 C C . PRO B 1 44 ? 5.555 -14.047 7.02 1 97.75 44 PRO B C 1
ATOM 1667 O O . PRO B 1 44 ? 4.527 -13.914 7.688 1 97.75 44 PRO B O 1
ATOM 1670 N N . PHE B 1 45 ? 6.176 -15.18 6.953 1 97.81 45 PHE B N 1
ATOM 1671 C CA . PHE B 1 45 ? 5.723 -16.328 7.719 1 97.81 45 PHE B CA 1
ATOM 1672 C C . PHE B 1 45 ? 6.102 -16.203 9.188 1 97.81 45 PHE B C 1
ATOM 1674 O O . PHE B 1 45 ? 5.492 -16.828 10.055 1 97.81 45 PHE B O 1
ATOM 1681 N N . ASP B 1 46 ? 7.105 -15.43 9.492 1 96.94 46 ASP B N 1
ATOM 1682 C CA . ASP B 1 46 ? 7.574 -15.195 10.852 1 96.94 46 ASP B CA 1
ATOM 1683 C C . ASP B 1 46 ? 6.887 -13.969 11.461 1 96.94 46 ASP B C 1
ATOM 1685 O O . ASP B 1 46 ? 6.844 -13.828 12.688 1 96.94 46 ASP B O 1
ATOM 1689 N N . ARG B 1 47 ? 6.402 -13.062 10.656 1 94.94 47 ARG B N 1
ATOM 1690 C CA . ARG B 1 47 ? 5.805 -11.805 11.086 1 94.94 47 ARG B CA 1
ATOM 1691 C C . ARG B 1 47 ? 4.422 -11.609 10.461 1 94.94 47 ARG B C 1
ATOM 1693 O O . ARG B 1 47 ? 4.277 -10.906 9.461 1 94.94 47 ARG B O 1
ATOM 1700 N N . PRO B 1 48 ? 3.426 -12.172 11.172 1 90.12 48 PRO B N 1
ATOM 1701 C CA . PRO B 1 48 ? 2.068 -12.023 10.641 1 90.12 48 PRO B CA 1
ATOM 1702 C C . PRO B 1 48 ? 1.674 -10.562 10.43 1 90.12 48 PRO B C 1
ATOM 1704 O O . PRO B 1 48 ? 2.037 -9.695 11.234 1 90.12 48 PRO B O 1
ATOM 1707 N N . GLY B 1 49 ? 1.017 -10.289 9.344 1 90.75 49 GLY B N 1
ATOM 1708 C CA . GLY B 1 49 ? 0.531 -8.945 9.078 1 90.75 49 GLY B CA 1
ATOM 1709 C C . GLY B 1 49 ? 1.362 -8.203 8.047 1 90.75 49 GLY B C 1
ATOM 1710 O O . GLY B 1 49 ? 0.911 -7.207 7.48 1 90.75 49 GLY B O 1
ATOM 1711 N N . VAL B 1 50 ? 2.572 -8.711 7.781 1 95 50 VAL B N 1
ATOM 1712 C CA . VAL B 1 50 ? 3.463 -8.023 6.852 1 95 50 VAL B CA 1
ATOM 1713 C C . VAL B 1 50 ? 3.029 -8.305 5.418 1 95 50 VAL B C 1
ATOM 1715 O O . VAL B 1 50 ? 2.984 -7.398 4.586 1 95 50 VAL B O 1
ATOM 1718 N N . ALA B 1 51 ? 2.77 -9.523 5.129 1 98 51 ALA B N 1
ATOM 1719 C CA . ALA B 1 51 ? 2.273 -9.992 3.836 1 98 51 ALA B CA 1
ATOM 1720 C C . ALA B 1 51 ? 1.748 -11.422 3.932 1 98 51 ALA B C 1
ATOM 1722 O O . ALA B 1 51 ? 2.08 -12.148 4.871 1 98 51 ALA B O 1
ATOM 1723 N N . ASP B 1 52 ? 0.917 -11.727 3.029 1 98.31 52 ASP B N 1
ATOM 1724 C CA . ASP B 1 52 ? 0.452 -13.102 2.871 1 98.31 52 ASP B CA 1
ATOM 1725 C C . ASP B 1 52 ? 0.665 -13.594 1.441 1 98.31 52 ASP B C 1
ATOM 1727 O O . ASP B 1 52 ? 0.678 -12.797 0.501 1 98.31 52 ASP B O 1
ATOM 1731 N N . TYR B 1 53 ? 0.847 -14.891 1.333 1 98.75 53 TYR B N 1
ATOM 1732 C CA . TYR B 1 53 ? 1.002 -15.508 0.02 1 98.75 53 TYR B CA 1
ATOM 1733 C C . TYR B 1 53 ? -0.119 -16.5 -0.253 1 98.75 53 TYR B C 1
ATOM 1735 O O . TYR B 1 53 ? -0.553 -17.219 0.651 1 98.75 53 TYR B O 1
ATOM 1743 N N . TYR B 1 54 ? -0.545 -16.531 -1.487 1 98.88 54 TYR B N 1
ATOM 1744 C CA . TYR B 1 54 ? -1.475 -17.516 -2.004 1 98.88 54 TYR B CA 1
ATOM 1745 C C . TYR B 1 54 ? -0.903 -18.219 -3.234 1 98.88 54 TYR B C 1
ATOM 1747 O O . TYR B 1 54 ? -0.197 -17.594 -4.031 1 98.88 54 TYR B O 1
ATOM 1755 N N . VAL B 1 55 ? -1.225 -19.5 -3.332 1 98.81 55 VAL B N 1
ATOM 1756 C CA . VAL B 1 55 ? -0.667 -20.281 -4.434 1 98.81 55 VAL B CA 1
ATOM 1757 C C . VAL B 1 55 ? -1.766 -21.125 -5.078 1 98.81 55 VAL B C 1
ATOM 1759 O O . VAL B 1 55 ? -2.838 -21.312 -4.5 1 98.81 55 VAL B O 1
ATOM 1762 N N . VAL B 1 56 ? -1.508 -21.453 -6.332 1 98.75 56 VAL B N 1
ATOM 1763 C CA . VAL B 1 56 ? -2.283 -22.484 -7.012 1 98.75 56 VAL B CA 1
ATOM 1764 C C . VAL B 1 56 ? -1.461 -23.766 -7.109 1 98.75 56 VAL B C 1
ATOM 1766 O O . VAL B 1 56 ? -0.334 -23.75 -7.613 1 98.75 56 VAL B O 1
ATOM 1769 N N . GLU B 1 57 ? -1.976 -24.75 -6.559 1 98.12 57 GLU B N 1
ATOM 1770 C CA . GLU B 1 57 ? -1.362 -26.078 -6.66 1 98.12 57 GLU B CA 1
ATOM 1771 C C . GLU B 1 57 ? -2.061 -26.922 -7.719 1 98.12 57 GLU B C 1
ATOM 1773 O O . GLU B 1 57 ? -3.287 -27.047 -7.715 1 98.12 57 GLU B O 1
ATOM 1778 N N . GLU B 1 58 ? -1.269 -27.359 -8.703 1 96.56 58 GLU B N 1
ATOM 1779 C CA . GLU B 1 58 ? -1.758 -28.406 -9.609 1 96.56 58 GLU B CA 1
ATOM 1780 C C . GLU B 1 58 ? -1.844 -29.75 -8.914 1 96.56 58 GLU B C 1
ATOM 1782 O O . GLU B 1 58 ? -0.836 -30.281 -8.43 1 96.56 58 GLU B O 1
ATOM 1787 N N . THR B 1 59 ? -3.008 -30.328 -8.844 1 90.81 59 THR B N 1
ATOM 1788 C CA . THR B 1 59 ? -3.326 -31.391 -7.902 1 90.81 59 THR B CA 1
ATOM 1789 C C . THR B 1 59 ? -2.691 -32.719 -8.344 1 90.81 59 THR B C 1
ATOM 1791 O O . THR B 1 59 ? -2.355 -33.562 -7.512 1 90.81 59 THR B O 1
ATOM 1794 N N . GLU B 1 60 ? -2.527 -32.969 -9.562 1 90.69 60 GLU B N 1
ATOM 1795 C CA . GLU B 1 60 ? -2.004 -34.25 -10.039 1 90.69 60 GLU B CA 1
ATOM 1796 C C . GLU B 1 60 ? -0.527 -34.406 -9.688 1 90.69 60 GLU B C 1
ATOM 1798 O O . GLU B 1 60 ? -0.127 -35.406 -9.094 1 90.69 60 GLU B O 1
ATOM 1803 N N . GLU B 1 61 ? 0.28 -33.406 -9.867 1 90.69 61 GLU B N 1
ATOM 1804 C CA . GLU B 1 61 ? 1.718 -33.438 -9.617 1 90.69 61 GLU B CA 1
ATOM 1805 C C . GLU B 1 61 ? 2.082 -32.719 -8.32 1 90.69 61 GLU B C 1
ATOM 1807 O O . GLU B 1 61 ? 3.252 -32.688 -7.934 1 90.69 61 GLU B O 1
ATOM 1812 N N . LYS B 1 62 ? 1.082 -32.188 -7.723 1 92.5 62 LYS B N 1
ATOM 1813 C CA . LYS B 1 62 ? 1.267 -31.469 -6.469 1 92.5 62 LYS B CA 1
ATOM 1814 C C . LYS B 1 62 ? 2.348 -30.391 -6.602 1 92.5 62 LYS B C 1
ATOM 1816 O O . LYS B 1 62 ? 3.219 -30.281 -5.738 1 92.5 62 LYS B O 1
ATOM 1821 N N . ARG B 1 63 ? 2.264 -29.703 -7.703 1 95.44 63 ARG B N 1
ATOM 1822 C CA . ARG B 1 63 ? 3.215 -28.641 -8.016 1 95.44 63 ARG B CA 1
ATOM 1823 C C . ARG B 1 63 ? 2.564 -27.266 -7.883 1 95.44 63 ARG B C 1
ATOM 1825 O O . ARG B 1 63 ? 1.418 -27.078 -8.297 1 95.44 63 ARG B O 1
ATOM 1832 N N . ILE B 1 64 ? 3.299 -26.359 -7.266 1 98.12 64 ILE B N 1
ATOM 1833 C CA . ILE B 1 64 ? 2.852 -24.969 -7.254 1 98.12 64 ILE B CA 1
ATOM 1834 C C . ILE B 1 64 ? 3.076 -24.344 -8.633 1 98.12 64 ILE B C 1
ATOM 1836 O O . ILE B 1 64 ? 4.199 -24.344 -9.141 1 98.12 64 ILE B O 1
ATOM 1840 N N . VAL B 1 65 ? 2.004 -23.797 -9.227 1 98.31 65 VAL B N 1
ATOM 1841 C CA . VAL B 1 65 ? 2.115 -23.391 -10.625 1 98.31 65 VAL B CA 1
ATOM 1842 C C . VAL B 1 65 ? 1.733 -21.906 -10.758 1 98.31 65 VAL B C 1
ATOM 1844 O O . VAL B 1 65 ? 1.798 -21.344 -11.852 1 98.31 65 VAL B O 1
ATOM 1847 N N . ALA B 1 66 ? 1.321 -21.219 -9.688 1 98.75 66 ALA B N 1
ATOM 1848 C CA . ALA B 1 66 ? 1.049 -19.781 -9.648 1 98.75 66 ALA B CA 1
ATOM 1849 C C . ALA B 1 66 ? 1.139 -19.25 -8.219 1 98.75 66 ALA B C 1
ATOM 1851 O O . ALA B 1 66 ? 1.027 -20.016 -7.258 1 98.75 66 ALA B O 1
ATOM 1852 N N . MET B 1 67 ? 1.336 -17.984 -8.125 1 98.81 67 MET B N 1
ATOM 1853 C CA . MET B 1 67 ? 1.393 -17.344 -6.809 1 98.81 67 MET B CA 1
ATOM 1854 C C . MET B 1 67 ? 1.009 -15.867 -6.902 1 98.81 67 MET B C 1
ATOM 1856 O O . MET B 1 67 ? 1.059 -15.281 -7.98 1 98.81 67 MET B O 1
ATOM 1860 N N . LEU B 1 68 ? 0.596 -15.328 -5.82 1 98.69 68 LEU B N 1
ATOM 1861 C CA . LEU B 1 68 ? 0.547 -13.883 -5.598 1 98.69 68 LEU B CA 1
ATOM 1862 C C . LEU B 1 68 ? 0.783 -13.555 -4.125 1 98.69 68 LEU B C 1
ATOM 1864 O O . LEU B 1 68 ? 0.715 -14.438 -3.27 1 98.69 68 LEU B O 1
ATOM 1868 N N . MET B 1 69 ? 1.188 -12.375 -3.896 1 98.88 69 MET B N 1
ATOM 1869 C CA . MET B 1 69 ? 1.356 -11.828 -2.553 1 98.88 69 MET B CA 1
ATOM 1870 C C . MET B 1 69 ? 0.305 -10.758 -2.264 1 98.88 69 MET B C 1
ATOM 1872 O O . MET B 1 69 ? -0.106 -10.023 -3.166 1 98.88 69 MET B O 1
ATOM 1876 N N . THR B 1 70 ? -0.199 -10.703 -1.049 1 98.81 70 THR B N 1
ATOM 1877 C CA . THR B 1 70 ? -1.072 -9.602 -0.641 1 98.81 70 THR B CA 1
ATOM 1878 C C . THR B 1 70 ? -0.439 -8.797 0.491 1 98.81 70 THR B C 1
ATOM 1880 O O . THR B 1 70 ? 0.216 -9.367 1.37 1 98.81 70 THR B O 1
ATOM 1883 N N . THR B 1 71 ? -0.552 -7.531 0.438 1 98.5 71 THR B N 1
ATOM 1884 C CA . THR B 1 71 ? -0.281 -6.582 1.511 1 98.5 71 THR B CA 1
ATOM 1885 C C . THR B 1 71 ? -1.527 -5.762 1.837 1 98.5 71 THR B C 1
ATOM 1887 O O . THR B 1 71 ? -2.604 -6.02 1.296 1 98.5 71 THR B O 1
ATOM 1890 N N . GLN B 1 72 ? -1.417 -4.914 2.824 1 97.56 72 GLN B N 1
ATOM 1891 C CA . GLN B 1 72 ? -2.602 -4.141 3.184 1 97.56 72 GLN B CA 1
ATOM 1892 C C . GLN B 1 72 ? -2.271 -2.656 3.309 1 97.56 72 GLN B C 1
ATOM 1894 O O . GLN B 1 72 ? -1.176 -2.293 3.738 1 97.56 72 GLN B O 1
ATOM 1899 N N . GLU B 1 73 ? -3.174 -1.885 2.955 1 98.19 73 GLU B N 1
ATOM 1900 C CA . GLU B 1 73 ? -3.17 -0.437 3.139 1 98.19 73 GLU B CA 1
ATOM 1901 C C . GLU B 1 73 ? -4.289 0.003 4.078 1 98.19 73 GLU B C 1
ATOM 1903 O O . GLU B 1 73 ? -5.469 -0.165 3.768 1 98.19 73 GLU B O 1
ATOM 1908 N N . TRP B 1 74 ? -3.924 0.608 5.18 1 98.25 74 TRP B N 1
ATOM 1909 C CA . TRP B 1 74 ? -4.922 1.094 6.129 1 98.25 74 TRP B CA 1
ATOM 1910 C C . TRP B 1 74 ? -5.641 2.32 5.578 1 98.25 74 TRP B C 1
ATOM 1912 O O . TRP B 1 74 ? -5.016 3.209 5 1 98.25 74 TRP B O 1
ATOM 1922 N N . SER B 1 75 ? -6.918 2.33 5.754 1 96.94 75 SER B N 1
ATOM 1923 C CA . SER B 1 75 ? -7.754 3.488 5.453 1 96.94 75 SER B CA 1
ATOM 1924 C C . SER B 1 75 ? -8.406 4.043 6.715 1 96.94 75 SER B C 1
ATOM 1926 O O . SER B 1 75 ? -9.359 3.461 7.234 1 96.94 75 SER B O 1
ATOM 1928 N N . ASP B 1 76 ? -7.938 5.164 7.16 1 97.06 76 ASP B N 1
ATOM 1929 C CA . ASP B 1 76 ? -8.531 5.805 8.328 1 97.06 76 ASP B CA 1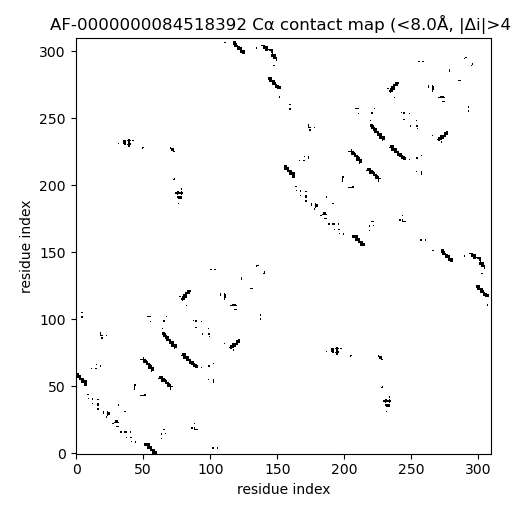
ATOM 1930 C C . ASP B 1 76 ? -9.969 6.242 8.039 1 97.06 76 ASP B C 1
ATOM 1932 O O . ASP B 1 76 ? -10.828 6.191 8.922 1 97.06 76 ASP B O 1
ATOM 1936 N N . TRP B 1 77 ? -10.273 6.594 6.785 1 95.56 77 TRP B N 1
ATOM 1937 C CA . TRP B 1 77 ? -11.617 7.02 6.402 1 95.56 77 TRP B CA 1
ATOM 1938 C C . TRP B 1 77 ? -12.609 5.871 6.547 1 95.56 77 TRP B C 1
ATOM 1940 O O . TRP B 1 77 ? -13.766 6.086 6.93 1 95.56 77 TRP B O 1
ATOM 1950 N N . ARG B 1 78 ? -12.156 4.652 6.297 1 95 78 ARG B N 1
ATOM 1951 C CA . ARG B 1 78 ? -13.047 3.494 6.258 1 95 78 ARG B CA 1
ATOM 1952 C C . ARG B 1 78 ? -12.961 2.689 7.547 1 95 78 ARG B C 1
ATOM 1954 O O . ARG B 1 78 ? -13.789 1.813 7.801 1 95 78 ARG B O 1
ATOM 1961 N N . ALA B 1 79 ? -11.938 3.029 8.344 1 96.56 79 ALA B N 1
ATOM 1962 C CA . ALA B 1 79 ? -11.633 2.209 9.516 1 96.56 79 ALA B CA 1
ATOM 1963 C C . ALA B 1 79 ? -11.469 0.742 9.125 1 96.56 79 ALA B C 1
ATOM 1965 O O . ALA B 1 79 ? -12.055 -0.143 9.758 1 96.56 79 ALA B O 1
ATOM 1966 N N . GLY B 1 80 ? -10.719 0.535 8.109 1 97 80 GLY B N 1
ATOM 1967 C CA . GLY B 1 80 ? -10.445 -0.766 7.52 1 97 80 GLY B CA 1
ATOM 1968 C C . GLY B 1 80 ? -9.273 -0.746 6.559 1 97 80 GLY B C 1
ATOM 1969 O O . GLY B 1 80 ? -8.586 0.27 6.43 1 97 80 GLY B O 1
ATOM 1970 N N . ALA B 1 81 ? -9.008 -1.898 5.938 1 97.62 81 ALA B N 1
ATOM 1971 C CA . ALA B 1 81 ? -7.84 -2.008 5.062 1 97.62 81 ALA B CA 1
ATOM 1972 C C . ALA B 1 81 ? -8.258 -2.314 3.629 1 97.62 81 ALA B C 1
ATOM 1974 O O . ALA B 1 81 ? -9.312 -2.904 3.395 1 97.62 81 ALA B O 1
ATOM 1975 N N . VAL B 1 82 ? -7.496 -1.816 2.742 1 98.06 82 VAL B N 1
ATOM 1976 C CA . VAL B 1 82 ? -7.57 -2.234 1.346 1 98.06 82 VAL B CA 1
ATOM 1977 C C . VAL B 1 82 ? -6.48 -3.266 1.059 1 98.06 82 VAL B C 1
ATOM 1979 O O . VAL B 1 82 ? -5.312 -3.057 1.396 1 98.06 82 VAL B O 1
ATOM 1982 N N . MET B 1 83 ? -6.895 -4.426 0.526 1 98.5 83 MET B N 1
ATOM 1983 C CA . MET B 1 83 ? -5.949 -5.484 0.179 1 98.5 83 MET B CA 1
ATOM 1984 C C . MET B 1 83 ? -5.25 -5.18 -1.143 1 98.5 83 MET B C 1
ATOM 1986 O O . MET B 1 83 ? -5.91 -4.926 -2.152 1 98.5 83 MET B O 1
ATOM 1990 N N . TRP B 1 84 ? -3.963 -5.156 -1.176 1 98.88 84 TRP B N 1
ATOM 1991 C CA . TRP B 1 84 ? -3.178 -4.965 -2.391 1 98.88 84 TRP B CA 1
ATOM 1992 C C . TRP B 1 84 ? -2.656 -6.297 -2.92 1 98.88 84 TRP B C 1
ATOM 1994 O O . TRP B 1 84 ? -2.121 -7.109 -2.158 1 98.88 84 TRP B O 1
ATOM 2004 N N . ILE B 1 85 ? -2.854 -6.535 -4.18 1 98.81 85 ILE B N 1
ATOM 2005 C CA . ILE B 1 85 ? -2.283 -7.699 -4.848 1 98.81 85 ILE B CA 1
ATOM 2006 C C . ILE B 1 85 ? -0.93 -7.34 -5.453 1 98.81 85 ILE B C 1
ATOM 2008 O O . ILE B 1 85 ? -0.81 -6.336 -6.164 1 98.81 85 ILE B O 1
ATOM 2012 N N . GLN B 1 86 ? 0.038 -8.148 -5.125 1 97.44 86 GLN B N 1
ATOM 2013 C CA . GLN B 1 86 ? 1.4 -7.98 -5.617 1 97.44 86 GLN B CA 1
ATOM 2014 C C . GLN B 1 86 ? 2.006 -9.32 -6.039 1 97.44 86 GLN B C 1
ATOM 2016 O O . GLN B 1 86 ? 1.49 -10.375 -5.68 1 97.44 86 GLN B O 1
ATOM 2021 N N . SER B 1 87 ? 3.113 -9.258 -6.879 1 96.69 87 SER B N 1
ATOM 2022 C CA . SER B 1 87 ? 3.957 -10.398 -7.203 1 96.69 87 SER B CA 1
ATOM 2023 C C . SER B 1 87 ? 3.139 -11.547 -7.793 1 96.69 87 SER B C 1
ATOM 2025 O O . SER B 1 87 ? 3.264 -12.695 -7.359 1 96.69 87 SER B O 1
ATOM 2027 N N . VAL B 1 88 ? 2.348 -11.195 -8.742 1 97.81 88 VAL B N 1
ATOM 2028 C CA . VAL B 1 88 ? 1.534 -12.195 -9.422 1 97.81 88 VAL B CA 1
ATOM 2029 C C . VAL B 1 88 ? 2.381 -12.93 -10.461 1 97.81 88 VAL B C 1
ATOM 2031 O O . VAL B 1 88 ? 2.988 -12.297 -11.328 1 97.81 88 VAL B O 1
ATOM 2034 N N . TYR B 1 89 ? 2.396 -14.234 -10.375 1 98.06 89 TYR B N 1
ATOM 2035 C CA . TYR B 1 89 ? 3.121 -15.031 -11.359 1 98.06 89 TYR B CA 1
ATOM 2036 C C . TYR B 1 89 ? 2.416 -16.359 -11.609 1 98.06 89 TYR B C 1
ATOM 2038 O O . TYR B 1 89 ? 1.949 -17.016 -10.68 1 98.06 89 TYR B O 1
ATOM 2046 N N . VAL B 1 90 ? 2.266 -16.641 -12.836 1 97.94 90 VAL B N 1
ATOM 2047 C CA . VAL B 1 90 ? 1.8 -17.953 -13.289 1 97.94 90 VAL B CA 1
ATOM 2048 C C . VAL B 1 90 ? 2.863 -18.609 -14.172 1 97.94 90 VAL B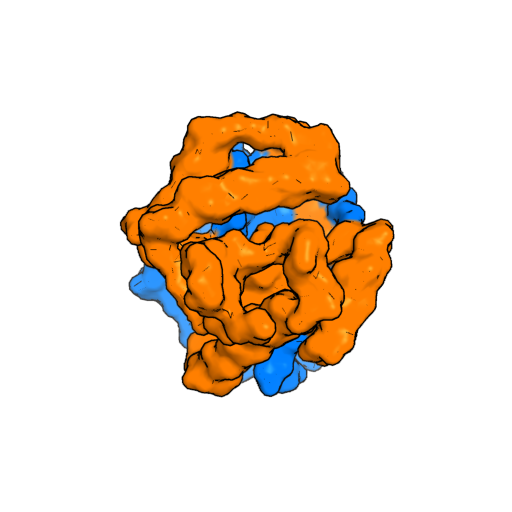 C 1
ATOM 2050 O O . VAL B 1 90 ? 3.332 -18 -15.141 1 97.94 90 VAL B O 1
ATOM 2053 N N . VAL B 1 91 ? 3.242 -19.797 -13.812 1 97.62 91 VAL B N 1
ATOM 2054 C CA . VAL B 1 91 ? 4.215 -20.531 -14.609 1 97.62 91 VAL B CA 1
ATOM 2055 C C . VAL B 1 91 ? 3.76 -20.594 -16.062 1 97.62 91 VAL B C 1
ATOM 2057 O O . VAL B 1 91 ? 2.582 -20.828 -16.344 1 97.62 91 VAL B O 1
ATOM 2060 N N . PRO B 1 92 ? 4.695 -20.391 -16.984 1 96.69 92 PRO B N 1
ATOM 2061 C CA . PRO B 1 92 ? 4.344 -20.234 -18.406 1 96.69 92 PRO B CA 1
ATOM 2062 C C . PRO B 1 92 ? 3.504 -21.406 -18.938 1 96.69 92 PRO B C 1
ATOM 2064 O O . PRO B 1 92 ? 2.5 -21.172 -19.609 1 96.69 92 PRO B O 1
ATOM 2067 N N . GLU B 1 93 ? 3.754 -22.609 -18.547 1 95.06 93 GLU B N 1
ATOM 2068 C CA . GLU B 1 93 ? 3.074 -23.797 -19.062 1 95.06 93 GLU B CA 1
ATOM 2069 C C . GLU B 1 93 ? 1.631 -23.859 -18.562 1 95.06 93 GLU B C 1
ATOM 2071 O O . GLU B 1 93 ? 0.825 -24.641 -19.078 1 95.06 93 GLU B O 1
ATOM 2076 N N . HIS B 1 94 ? 1.305 -23.047 -17.641 1 96.62 94 HIS B N 1
ATOM 2077 C CA . HIS B 1 94 ? -0.023 -23.125 -17.047 1 96.62 94 HIS B CA 1
ATOM 2078 C C . HIS B 1 94 ? -0.799 -21.828 -17.266 1 96.62 94 HIS B C 1
ATOM 2080 O O . HIS B 1 94 ? -1.833 -21.609 -16.625 1 96.62 94 HIS B O 1
ATOM 2086 N N . ARG B 1 95 ? -0.254 -20.938 -18.125 1 95 95 ARG B N 1
ATOM 2087 C CA . ARG B 1 95 ? -0.928 -19.672 -18.406 1 95 95 ARG B CA 1
ATOM 2088 C C . ARG B 1 95 ? -2.139 -19.891 -19.312 1 95 95 ARG B C 1
ATOM 2090 O O . ARG B 1 95 ? -2.312 -20.969 -19.875 1 95 95 ARG B O 1
ATOM 2097 N N . ARG B 1 96 ? -3.02 -18.984 -19.297 1 94.12 96 ARG B N 1
ATOM 2098 C CA . ARG B 1 96 ? -4.238 -18.984 -20.094 1 94.12 96 ARG B CA 1
ATOM 2099 C C . ARG B 1 96 ? -5.18 -20.109 -19.656 1 94.12 96 ARG B C 1
ATOM 2101 O O . ARG B 1 96 ? -5.809 -20.766 -20.484 1 94.12 96 ARG B O 1
ATOM 2108 N N . ARG B 1 97 ? -5.145 -20.406 -18.406 1 94.94 97 ARG B N 1
ATOM 2109 C CA . ARG B 1 97 ? -6.027 -21.406 -17.812 1 94.94 97 ARG B CA 1
ATOM 2110 C C . ARG B 1 97 ? -6.875 -20.797 -16.688 1 94.94 97 ARG B C 1
ATOM 2112 O O . ARG B 1 97 ? -7.465 -21.516 -15.891 1 94.94 97 ARG B O 1
ATOM 2119 N N . GLY B 1 98 ? -6.84 -19.484 -16.5 1 96.31 98 GLY B N 1
ATOM 2120 C CA . GLY B 1 98 ? -7.688 -18.781 -15.539 1 96.31 98 GLY B CA 1
ATOM 2121 C C . GLY B 1 98 ? -7.156 -18.828 -14.117 1 96.31 98 GLY B C 1
ATOM 2122 O O . GLY B 1 98 ? -7.922 -18.703 -13.164 1 96.31 98 GLY B O 1
ATOM 2123 N N . LEU B 1 99 ? -5.926 -19.094 -13.953 1 97.88 99 LEU B N 1
ATOM 2124 C CA . LEU B 1 99 ? -5.387 -19.312 -12.617 1 97.88 99 LEU B CA 1
ATOM 2125 C C . LEU B 1 99 ? -5.379 -18.016 -11.812 1 97.88 99 LEU B C 1
ATOM 2127 O O . LEU B 1 99 ? -5.66 -18.016 -10.617 1 97.88 99 LEU B O 1
ATOM 2131 N N . PHE B 1 100 ? -5.055 -16.938 -12.461 1 98.31 100 PHE B N 1
ATOM 2132 C CA . PHE B 1 100 ? -5.156 -15.664 -11.75 1 98.31 100 PHE B CA 1
ATOM 2133 C C . PHE B 1 100 ? -6.59 -15.406 -11.312 1 98.31 100 PHE B C 1
ATOM 2135 O O . PHE B 1 100 ? -6.832 -15.023 -10.164 1 98.31 100 PHE B O 1
ATOM 2142 N N . ARG B 1 101 ? -7.488 -15.57 -12.211 1 98.12 101 ARG B N 1
ATOM 2143 C CA . ARG B 1 101 ? -8.898 -15.359 -11.891 1 98.12 101 ARG B CA 1
ATOM 2144 C C . ARG B 1 101 ? -9.312 -16.172 -10.672 1 98.12 101 ARG B C 1
ATOM 2146 O O . ARG B 1 101 ? -10.016 -15.68 -9.789 1 98.12 101 ARG B O 1
ATOM 2153 N N . ARG B 1 102 ? -8.898 -17.391 -10.609 1 98.06 102 ARG B N 1
ATOM 2154 C CA . ARG B 1 102 ? -9.219 -18.266 -9.484 1 98.06 102 ARG B CA 1
ATOM 2155 C C . ARG B 1 102 ? -8.656 -17.703 -8.18 1 98.06 102 ARG B C 1
ATOM 2157 O O . ARG B 1 102 ? -9.344 -17.703 -7.16 1 98.06 102 ARG B O 1
ATOM 2164 N N . MET B 1 103 ? -7.41 -17.297 -8.219 1 98.75 103 MET B N 1
ATOM 2165 C CA . MET B 1 103 ? -6.805 -16.688 -7.031 1 98.75 103 MET B CA 1
ATOM 2166 C C . MET B 1 103 ? -7.527 -15.406 -6.645 1 98.75 103 MET B C 1
ATOM 2168 O O . MET B 1 103 ? -7.824 -15.18 -5.473 1 98.75 103 MET B O 1
ATOM 2172 N N . TYR B 1 104 ? -7.855 -14.594 -7.652 1 98.81 104 TYR B N 1
ATOM 2173 C CA . TYR B 1 104 ? -8.547 -13.328 -7.426 1 98.81 104 TYR B CA 1
ATOM 2174 C C . TYR B 1 104 ? -9.906 -13.555 -6.781 1 98.81 104 TYR B C 1
ATOM 2176 O O . TYR B 1 104 ? -10.266 -12.867 -5.824 1 98.81 104 TYR B O 1
ATOM 2184 N N . GLU B 1 105 ? -10.641 -14.453 -7.289 1 98.31 105 GLU B N 1
ATOM 2185 C CA . GLU B 1 105 ? -11.961 -14.75 -6.742 1 98.31 105 GLU B CA 1
ATOM 2186 C C . GLU B 1 105 ? -11.867 -15.219 -5.293 1 98.31 105 GLU B C 1
ATOM 2188 O O . GLU B 1 105 ? -12.727 -14.891 -4.473 1 98.31 105 GLU B O 1
ATOM 2193 N N . HIS B 1 106 ? -10.898 -16.016 -5.035 1 98.62 106 HIS B N 1
ATOM 2194 C CA . HIS B 1 106 ? -10.648 -16.422 -3.66 1 98.62 106 HIS B CA 1
ATOM 2195 C C . HIS B 1 106 ? -10.43 -15.203 -2.758 1 98.62 106 HIS B C 1
ATOM 2197 O O . HIS B 1 106 ? -11.031 -15.109 -1.688 1 98.62 106 HIS B O 1
ATOM 2203 N N . LEU B 1 107 ? -9.586 -14.281 -3.15 1 98.69 107 LEU B N 1
ATOM 2204 C CA . LEU B 1 107 ? -9.297 -13.07 -2.383 1 98.69 107 LEU B CA 1
ATOM 2205 C C . LEU B 1 107 ? -10.539 -12.188 -2.275 1 98.69 107 LEU B C 1
ATOM 2207 O O . LEU B 1 107 ? -10.812 -11.617 -1.216 1 98.69 107 LEU B O 1
ATOM 2211 N N . ARG B 1 108 ? -11.211 -12.062 -3.389 1 98.38 108 ARG B N 1
ATOM 2212 C CA . ARG B 1 108 ? -12.422 -11.242 -3.383 1 98.38 108 ARG B CA 1
ATOM 2213 C C . ARG B 1 108 ? -13.43 -11.766 -2.369 1 98.38 108 ARG B C 1
ATOM 2215 O O . ARG B 1 108 ? -14.062 -10.992 -1.651 1 98.38 108 ARG B O 1
ATOM 2222 N N . LYS B 1 109 ? -13.625 -13.062 -2.309 1 98.19 109 LYS B N 1
ATOM 2223 C CA . LYS B 1 109 ? -14.516 -13.664 -1.327 1 98.19 109 LYS B CA 1
ATOM 2224 C C . LYS B 1 109 ? -14.062 -13.359 0.097 1 98.19 109 LYS B C 1
ATOM 2226 O O . LYS B 1 109 ? -14.883 -13.023 0.957 1 98.19 109 LYS B O 1
ATOM 2231 N N . LEU B 1 110 ? -12.797 -13.477 0.359 1 97.88 110 LEU B N 1
ATOM 2232 C CA . LEU B 1 110 ? -12.234 -13.133 1.662 1 97.88 110 LEU B CA 1
ATOM 2233 C C . LEU B 1 110 ? -12.586 -11.688 2.033 1 97.88 110 LEU B C 1
ATOM 2235 O O . LEU B 1 110 ? -12.992 -11.422 3.164 1 97.88 110 LEU B O 1
ATOM 2239 N N . VAL B 1 111 ? -12.383 -10.797 1.083 1 98 111 VAL B N 1
ATOM 2240 C CA . VAL B 1 111 ? -12.641 -9.375 1.312 1 98 111 VAL B CA 1
ATOM 2241 C C . VAL B 1 111 ? -14.133 -9.156 1.536 1 98 111 VAL B C 1
ATOM 2243 O O . VAL B 1 111 ? -14.531 -8.43 2.453 1 98 111 VAL B O 1
ATOM 2246 N N . GLU B 1 112 ? -14.961 -9.773 0.736 1 97.38 112 GLU B N 1
ATOM 2247 C CA . GLU B 1 112 ? -16.406 -9.625 0.841 1 97.38 112 GLU B CA 1
ATOM 2248 C C . GLU B 1 112 ? -16.906 -10.07 2.211 1 97.38 112 GLU B C 1
ATOM 2250 O O . GLU B 1 112 ? -17.844 -9.477 2.76 1 97.38 112 GLU B O 1
ATOM 2255 N N . GLU B 1 113 ? -16.297 -11.039 2.75 1 97.44 113 GLU B N 1
ATOM 2256 C CA . GLU B 1 113 ? -16.766 -11.641 3.994 1 97.44 113 GLU B CA 1
ATOM 2257 C C . GLU B 1 113 ? -16.109 -10.992 5.207 1 97.44 113 GLU B C 1
ATOM 2259 O O . GLU B 1 113 ? -16.422 -11.336 6.348 1 97.44 113 GLU B O 1
ATOM 2264 N N . SER B 1 114 ? -15.25 -10.07 5.004 1 97 114 SER B N 1
ATOM 2265 C CA . SER B 1 114 ? -14.477 -9.453 6.074 1 97 114 SER B CA 1
ATOM 2266 C C . SER B 1 114 ? -15.078 -8.117 6.492 1 97 114 SER B C 1
ATOM 2268 O O . SER B 1 114 ? -15.516 -7.336 5.648 1 97 114 SER B O 1
ATOM 2270 N N . ASP B 1 115 ? -15.047 -7.816 7.766 1 95.38 115 ASP B N 1
ATOM 2271 C CA . ASP B 1 115 ? -15.398 -6.492 8.258 1 95.38 115 ASP B CA 1
ATOM 2272 C C . ASP B 1 115 ? -14.18 -5.574 8.289 1 95.38 115 ASP B C 1
ATOM 2274 O O . ASP B 1 115 ? -14.297 -4.379 8.57 1 95.38 115 ASP B O 1
ATOM 2278 N N . TYR B 1 116 ? -13.062 -6.16 7.918 1 96.19 116 TYR B N 1
ATOM 2279 C CA . TYR B 1 116 ? -11.797 -5.445 7.996 1 96.19 116 TYR B CA 1
ATOM 2280 C C . TYR B 1 116 ? -11.367 -4.949 6.621 1 96.19 116 TYR B C 1
ATOM 2282 O O . TYR B 1 116 ? -10.914 -3.811 6.48 1 96.19 116 TYR B O 1
ATOM 2290 N N . TYR B 1 117 ? -11.562 -5.777 5.68 1 97.44 117 TYR B N 1
ATOM 2291 C CA . TYR B 1 117 ? -11.148 -5.418 4.328 1 97.44 117 TYR B CA 1
ATOM 2292 C C . TYR B 1 117 ? -12.273 -4.711 3.584 1 97.44 117 TYR B C 1
ATOM 2294 O O . TYR B 1 117 ? -13.438 -5.09 3.701 1 97.44 117 TYR B O 1
ATOM 2302 N N . GLU B 1 118 ? -11.828 -3.699 2.803 1 97.31 118 GLU B N 1
ATOM 2303 C CA . GLU B 1 118 ? -12.805 -2.828 2.158 1 97.31 118 GLU B CA 1
ATOM 2304 C C . GLU B 1 118 ? -12.727 -2.936 0.639 1 97.31 118 GLU B C 1
ATOM 2306 O O . GLU B 1 118 ? -13.578 -2.408 -0.073 1 97.31 118 GLU B O 1
ATOM 2311 N N . GLY B 1 119 ? -11.734 -3.559 0.11 1 98.06 119 GLY B N 1
ATOM 2312 C CA . GLY B 1 119 ? -11.547 -3.686 -1.325 1 98.06 119 GLY B CA 1
ATOM 2313 C C . GLY B 1 119 ? -10.188 -4.258 -1.696 1 98.06 119 GLY B C 1
ATOM 2314 O O . GLY B 1 119 ? -9.453 -4.73 -0.83 1 98.06 119 GLY B O 1
ATOM 2315 N N . ILE B 1 120 ? -9.969 -4.293 -2.984 1 98.69 120 ILE B N 1
ATOM 2316 C CA . ILE B 1 120 ? -8.727 -4.809 -3.559 1 98.69 120 ILE B CA 1
ATOM 2317 C C . ILE B 1 120 ? -8.117 -3.764 -4.492 1 98.69 120 ILE B C 1
ATOM 2319 O O . ILE B 1 120 ? -8.836 -3.125 -5.27 1 98.69 120 ILE B O 1
ATOM 2323 N N . ARG B 1 121 ? -6.836 -3.58 -4.383 1 98.69 121 ARG B N 1
ATOM 2324 C CA . ARG B 1 121 ? -6.086 -2.699 -5.273 1 98.69 121 ARG B CA 1
ATOM 2325 C C . ARG B 1 121 ? -4.848 -3.4 -5.824 1 98.69 121 ARG B C 1
ATOM 2327 O O . ARG B 1 121 ? -4.375 -4.379 -5.242 1 98.69 121 ARG B O 1
ATOM 2334 N N . LEU B 1 122 ? -4.371 -2.992 -6.887 1 98.69 122 LEU B N 1
ATOM 2335 C CA . LEU B 1 122 ? -3.055 -3.334 -7.422 1 98.69 122 LEU B CA 1
ATOM 2336 C C . LEU B 1 122 ? -2.535 -2.23 -8.336 1 98.69 122 LEU B C 1
ATOM 2338 O O . LEU B 1 122 ? -3.244 -1.258 -8.609 1 98.69 122 LEU B O 1
ATOM 2342 N N . TYR B 1 123 ? -1.31 -2.283 -8.727 1 98.31 123 TYR B N 1
ATOM 2343 C CA . TYR B 1 123 ? -0.751 -1.447 -9.781 1 98.31 123 TYR B CA 1
ATOM 2344 C C . TYR B 1 123 ? -0.023 -2.293 -10.82 1 98.31 123 TYR B C 1
ATOM 2346 O O . TYR B 1 123 ? 0.542 -3.34 -10.492 1 98.31 123 TYR B O 1
ATOM 2354 N N . VAL B 1 124 ? -0.098 -1.874 -12.047 1 96.94 124 VAL B N 1
ATOM 2355 C CA . VAL B 1 124 ? 0.373 -2.633 -13.203 1 96.94 124 VAL B CA 1
ATOM 2356 C C . VAL B 1 124 ? 1.102 -1.705 -14.172 1 96.94 124 VAL B C 1
ATOM 2358 O O . VAL B 1 124 ? 0.687 -0.561 -14.375 1 96.94 124 VAL B O 1
ATOM 2361 N N . GLU B 1 125 ? 2.156 -2.242 -14.742 1 95.31 125 GLU B N 1
ATOM 2362 C CA . GLU B 1 125 ? 2.916 -1.455 -15.711 1 95.31 125 GLU B CA 1
ATOM 2363 C C . GLU B 1 125 ? 2.018 -0.94 -16.828 1 95.31 125 GLU B C 1
ATOM 2365 O O . GLU B 1 125 ? 1.161 -1.672 -17.328 1 95.31 125 GL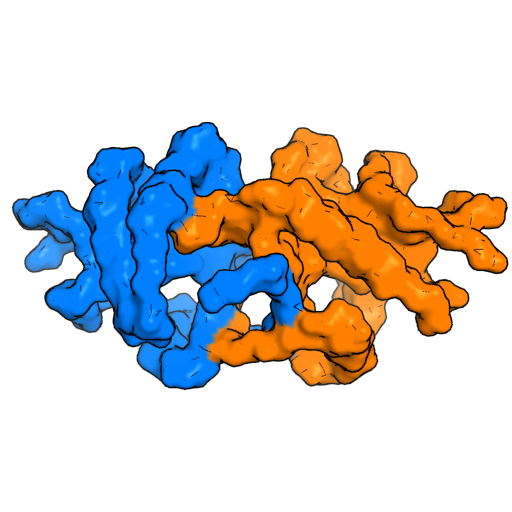U B O 1
ATOM 2370 N N . THR B 1 126 ? 2.309 0.309 -17.25 1 95.19 126 THR B N 1
ATOM 2371 C CA . THR B 1 126 ? 1.476 0.955 -18.266 1 95.19 126 THR B CA 1
ATOM 2372 C C . THR B 1 126 ? 1.55 0.204 -19.594 1 95.19 126 THR B C 1
ATOM 2374 O O . THR B 1 126 ? 0.595 0.216 -20.375 1 95.19 126 THR B O 1
ATOM 2377 N N . GLU B 1 127 ? 2.617 -0.516 -19.859 1 94.69 127 GLU B N 1
ATOM 2378 C CA . GLU B 1 127 ? 2.814 -1.189 -21.141 1 94.69 127 GLU B CA 1
ATOM 2379 C C . GLU B 1 127 ? 2.33 -2.635 -21.078 1 94.69 127 GLU B C 1
ATOM 2381 O O . GLU B 1 127 ? 2.281 -3.32 -22.109 1 94.69 127 GLU B O 1
ATOM 2386 N N . ASN B 1 128 ? 1.985 -3.1 -19.891 1 93.75 128 ASN B N 1
ATOM 2387 C CA . ASN B 1 128 ? 1.548 -4.484 -19.734 1 93.75 128 ASN B CA 1
ATOM 2388 C C . ASN B 1 128 ? 0.061 -4.637 -20.047 1 93.75 128 ASN B C 1
ATOM 2390 O O . ASN B 1 128 ? -0.736 -4.914 -19.141 1 93.75 128 ASN B O 1
ATOM 2394 N N . LYS B 1 129 ? -0.254 -4.664 -21.312 1 95.44 129 LYS B N 1
ATOM 2395 C CA . LYS B 1 129 ? -1.643 -4.656 -21.75 1 95.44 129 LYS B CA 1
ATOM 2396 C C . LYS B 1 129 ? -2.332 -5.98 -21.438 1 95.44 129 LYS B C 1
ATOM 2398 O O . LYS B 1 129 ? -3.529 -6.004 -21.141 1 95.44 129 LYS B O 1
ATOM 2403 N N . ASN B 1 130 ? -1.576 -7.008 -21.5 1 93.38 130 ASN B N 1
ATOM 2404 C CA . ASN B 1 130 ? -2.137 -8.32 -21.203 1 93.38 130 ASN B CA 1
ATOM 2405 C C . ASN B 1 130 ? -2.617 -8.406 -19.75 1 93.38 130 ASN B C 1
ATOM 2407 O O . ASN B 1 130 ? -3.736 -8.844 -19.484 1 93.38 130 ASN B O 1
ATOM 2411 N N . ALA B 1 131 ? -1.775 -7.977 -18.844 1 94.62 131 ALA B N 1
ATOM 2412 C CA . ALA B 1 131 ? -2.162 -7.977 -17.438 1 94.62 131 ALA B CA 1
ATOM 2413 C C . ALA B 1 131 ? -3.357 -7.059 -17.188 1 94.62 131 ALA B C 1
ATOM 2415 O O . ALA B 1 131 ? -4.293 -7.422 -16.469 1 94.62 131 ALA B O 1
ATOM 2416 N N . GLN B 1 132 ? -3.357 -5.91 -17.797 1 96.94 132 GLN B N 1
ATOM 2417 C CA . GLN B 1 132 ? -4.449 -4.953 -17.656 1 96.94 132 GLN B CA 1
ATOM 2418 C C . GLN B 1 132 ? -5.777 -5.566 -18.094 1 96.94 132 GLN B C 1
ATOM 2420 O O . GLN B 1 132 ? -6.797 -5.398 -17.422 1 96.94 132 GLN B O 1
ATOM 2425 N N . ALA B 1 133 ? -5.746 -6.23 -19.234 1 96.56 133 ALA B N 1
ATOM 2426 C CA . ALA B 1 133 ? -6.945 -6.895 -19.75 1 96.56 133 ALA B CA 1
ATOM 2427 C C . ALA B 1 133 ? -7.445 -7.949 -18.766 1 96.56 133 ALA B C 1
ATOM 2429 O O . ALA B 1 133 ? -8.648 -8.062 -18.531 1 96.56 133 ALA B O 1
ATOM 2430 N N . THR B 1 134 ? -6.547 -8.688 -18.188 1 96.56 134 THR B N 1
ATOM 2431 C CA . THR B 1 134 ? -6.887 -9.695 -17.188 1 96.56 134 THR B CA 1
ATOM 2432 C C . THR B 1 134 ? -7.551 -9.055 -15.984 1 96.56 134 THR B C 1
ATOM 2434 O O . THR B 1 134 ? -8.594 -9.523 -15.523 1 96.56 134 THR B O 1
ATOM 2437 N N . TYR B 1 135 ? -6.973 -7.957 -15.469 1 98.06 135 TYR B N 1
ATOM 2438 C CA . TYR B 1 135 ? -7.5 -7.297 -14.281 1 98.06 135 TYR B CA 1
ATOM 2439 C C . TYR B 1 135 ? -8.875 -6.688 -14.562 1 98.06 135 TYR B C 1
ATOM 2441 O O . TYR B 1 135 ? -9.766 -6.746 -13.711 1 98.06 135 TYR B O 1
ATOM 2449 N N . ARG B 1 136 ? -9.055 -6.137 -15.742 1 97.5 136 ARG B N 1
ATOM 2450 C CA . ARG B 1 136 ? -10.359 -5.621 -16.141 1 97.5 136 ARG B CA 1
ATOM 2451 C C . ARG B 1 136 ? -11.398 -6.738 -16.203 1 97.5 136 ARG B C 1
ATOM 2453 O O . ARG B 1 136 ? -12.555 -6.543 -15.82 1 97.5 136 ARG B O 1
ATOM 2460 N N . SER B 1 137 ? -10.969 -7.875 -16.688 1 97.19 137 SER B N 1
ATOM 2461 C CA . SER B 1 137 ? -11.883 -9 -16.875 1 97.19 137 SER B CA 1
ATOM 2462 C C . SER B 1 137 ? -12.445 -9.5 -15.555 1 97.19 137 SER B C 1
ATOM 2464 O O . SER B 1 137 ? -13.5 -10.125 -15.516 1 97.19 137 SER B O 1
ATOM 2466 N N . VAL B 1 138 ? -11.734 -9.25 -14.477 1 97.12 138 VAL B N 1
ATOM 2467 C CA . VAL B 1 138 ? -12.227 -9.688 -13.172 1 97.12 138 VAL B CA 1
ATOM 2468 C C . VAL B 1 138 ? -12.93 -8.539 -12.469 1 97.12 138 VAL B C 1
ATOM 2470 O O . VAL B 1 138 ? -13.18 -8.602 -11.266 1 97.12 138 VAL B O 1
ATOM 2473 N N . GLY B 1 139 ? -13.164 -7.406 -13.141 1 97.06 139 GLY B N 1
ATOM 2474 C CA . GLY B 1 139 ? -14.039 -6.359 -12.641 1 97.06 139 GLY B CA 1
ATOM 2475 C C . GLY B 1 139 ? -13.281 -5.199 -12.023 1 97.06 139 GLY B C 1
ATOM 2476 O O . GLY B 1 139 ? -13.883 -4.312 -11.414 1 97.06 139 GLY B O 1
ATOM 2477 N N . MET B 1 140 ? -11.984 -5.172 -12.164 1 98 140 MET B N 1
ATOM 2478 C CA . MET B 1 140 ? -11.234 -4.047 -11.617 1 98 140 MET B CA 1
ATOM 2479 C C . MET B 1 140 ? -11.289 -2.848 -12.555 1 98 140 MET B C 1
ATOM 2481 O O . MET B 1 140 ? -11.352 -3.012 -13.781 1 98 140 MET B O 1
ATOM 2485 N N . GLU B 1 141 ? -11.203 -1.674 -11.938 1 97.56 141 GLU B N 1
ATOM 2486 C CA . GLU B 1 141 ? -11.281 -0.418 -12.68 1 97.56 141 GLU B CA 1
ATOM 2487 C C . GLU B 1 141 ? -9.992 0.389 -12.523 1 97.56 141 GLU B C 1
ATOM 2489 O O . GLU B 1 141 ? -9.398 0.416 -11.438 1 97.56 141 GLU B O 1
ATOM 2494 N N . VAL B 1 142 ? -9.641 1.109 -13.555 1 96.94 142 VAL B N 1
ATOM 2495 C CA . VAL B 1 142 ? -8.461 1.975 -13.516 1 96.94 142 VAL B CA 1
ATOM 2496 C C . VAL B 1 142 ? -8.75 3.193 -12.641 1 96.94 142 VAL B C 1
ATOM 2498 O O . VAL B 1 142 ? -9.82 3.801 -12.742 1 96.94 142 VAL B O 1
ATOM 2501 N N . GLU B 1 143 ? -7.848 3.5 -11.75 1 96.38 143 GLU B N 1
ATOM 2502 C CA . GLU B 1 143 ? -7.961 4.688 -10.906 1 96.38 143 GLU B CA 1
ATOM 2503 C C . GLU B 1 143 ? -7.348 5.906 -11.586 1 96.38 143 GLU B C 1
ATOM 2505 O O . GLU B 1 143 ? -6.59 5.773 -12.547 1 96.38 143 GLU B O 1
ATOM 2510 N N . HIS B 1 144 ? -7.746 7.078 -11.117 1 94.69 144 HIS B N 1
ATOM 2511 C CA . HIS B 1 144 ? -7.234 8.336 -11.641 1 94.69 144 HIS B CA 1
ATOM 2512 C C . HIS B 1 144 ? -6.129 8.898 -10.75 1 94.69 144 HIS B C 1
ATOM 2514 O O . HIS B 1 144 ? -6.238 10.016 -10.25 1 94.69 144 HIS B O 1
ATOM 2520 N N . TYR B 1 145 ? -5.066 8.102 -10.594 1 96.81 145 TYR B N 1
ATOM 2521 C CA . TYR B 1 145 ? -3.93 8.5 -9.766 1 96.81 145 TYR B CA 1
ATOM 2522 C C . TYR B 1 145 ? -2.617 8.305 -10.516 1 96.81 145 TYR B C 1
ATOM 2524 O O . TYR B 1 145 ? -2.479 7.367 -11.305 1 96.81 145 TYR B O 1
ATOM 2532 N N . HIS B 1 146 ? -1.686 9.18 -10.312 1 97 146 HIS B N 1
ATOM 2533 C CA . HIS B 1 146 ? -0.276 8.906 -10.562 1 97 146 HIS B CA 1
ATOM 2534 C C . HIS B 1 146 ? 0.406 8.336 -9.32 1 97 146 HIS B C 1
ATOM 2536 O O . HIS B 1 146 ? 0.132 8.781 -8.203 1 97 146 HIS B O 1
ATOM 2542 N N . MET B 1 147 ? 1.25 7.418 -9.602 1 98.06 147 MET B N 1
ATOM 2543 C CA . MET B 1 147 ? 2.117 6.938 -8.531 1 98.06 147 MET B CA 1
ATOM 2544 C C . MET B 1 147 ? 3.477 7.629 -8.578 1 98.06 147 MET B C 1
ATOM 2546 O O . MET B 1 147 ? 4.027 7.844 -9.656 1 98.06 147 MET B O 1
ATOM 2550 N N . MET B 1 148 ? 4.012 8.016 -7.426 1 98.44 148 MET B N 1
ATOM 2551 C CA . MET B 1 148 ? 5.332 8.625 -7.324 1 98.44 148 MET B CA 1
ATOM 2552 C C . MET B 1 148 ? 6.18 7.91 -6.277 1 98.44 148 MET B C 1
ATOM 2554 O O . MET B 1 148 ? 5.648 7.285 -5.359 1 98.44 148 MET B O 1
ATOM 2558 N N . LYS B 1 149 ? 7.508 8 -6.492 1 98.12 149 LYS B N 1
ATOM 2559 C CA . LYS B 1 149 ? 8.367 7.27 -5.562 1 98.12 149 LYS B CA 1
ATOM 2560 C C . LYS B 1 149 ? 9.703 7.984 -5.371 1 98.12 149 LYS B C 1
ATOM 2562 O O . LYS B 1 149 ? 10.109 8.789 -6.211 1 98.12 149 LYS B O 1
ATOM 2567 N N . TRP B 1 150 ? 10.281 7.746 -4.297 1 98.06 150 TRP B N 1
ATOM 2568 C CA . TRP B 1 150 ? 11.703 7.902 -3.99 1 98.06 150 TRP B CA 1
ATOM 2569 C C . TRP B 1 150 ? 12.266 6.629 -3.361 1 98.06 150 TRP B C 1
ATOM 2571 O O . TRP B 1 150 ? 11.703 6.102 -2.4 1 98.06 150 TRP B O 1
ATOM 2581 N N . MET B 1 151 ? 13.281 6.055 -3.912 1 96.5 151 MET B N 1
ATOM 2582 C CA . MET B 1 151 ? 13.906 4.848 -3.379 1 96.5 151 MET B CA 1
ATOM 2583 C C . MET B 1 151 ? 15.328 5.129 -2.91 1 96.5 151 MET B C 1
ATOM 2585 O O . MET B 1 151 ? 16.062 5.875 -3.557 1 96.5 151 MET B O 1
ATOM 2589 N N . LYS B 1 152 ? 15.672 4.605 -1.672 1 91.31 152 LYS B N 1
ATOM 2590 C CA . LYS B 1 152 ? 17.016 4.707 -1.106 1 91.31 152 LYS B CA 1
ATOM 2591 C C . LYS B 1 152 ? 18.062 4.102 -2.049 1 91.31 152 LYS B C 1
ATOM 2593 O O . LYS B 1 152 ? 19.125 4.676 -2.248 1 91.31 152 LYS B O 1
ATOM 2598 N N . GLY B 1 153 ? 17.781 2.994 -2.436 1 79 153 GLY B N 1
ATOM 2599 C CA . GLY B 1 153 ? 18.719 2.271 -3.283 1 79 153 GLY B CA 1
ATOM 2600 C C . GLY B 1 153 ? 18.172 2.023 -4.684 1 79 153 GLY B C 1
ATOM 2601 O O . GLY B 1 153 ? 17.109 2.508 -5.039 1 79 153 GLY B O 1
ATOM 2602 N N . HIS B 1 154 ? 19.156 1.762 -5.508 1 65.25 154 HIS B N 1
ATOM 2603 C CA . HIS B 1 154 ? 18.812 1.43 -6.887 1 65.25 154 HIS B CA 1
ATOM 2604 C C . HIS B 1 154 ? 18.156 0.052 -6.973 1 65.25 154 HIS B C 1
ATOM 2606 O O . HIS B 1 154 ? 18.438 -0.825 -6.156 1 65.25 154 HIS B O 1
ATOM 2612 N N . PHE B 1 155 ? 16.859 0.104 -7.406 1 57.62 155 PHE B N 1
ATOM 2613 C CA . PHE B 1 155 ? 16.688 -1.271 -7.855 1 57.62 155 PHE B CA 1
ATOM 2614 C C . PHE B 1 155 ? 17.641 -1.6 -8.992 1 57.62 155 PHE B C 1
ATOM 2616 O O . PHE B 1 155 ? 18.031 -0.716 -9.758 1 57.62 155 PHE B O 1
#

Sequence (310 aa):
MSYKVRQAVRGDVEAMIRMQADMAWETEKLKLDEDTLRRGMNIPFDRPGVADYYVVEETEEKRIVAMLMTTQEWSDWRAGAVMWIQSVYVVPEHRRRGLFRRMYEHLRKLVEESDYYEGIRLYVETENKNAQATYRSVGMEVEHYHMMKWMKGHFMSYKVRQAVRGDVEAMIRMQADMAWETEKLKLDEDTLRRGMNIPFDRPGVADYYVVEETEEKRIVAMLMTTQEWSDWRAGAVMWIQSVYVVPEHRRRGLFRRMYEHLRKLVEESDYYEGIRLYVETENKNAQATYRSVGMEVEHYHMMKWMKGHF

Nearest PDB structures (foldseek):
  3i9s-assembly1_B  TM=8.330E-01  e=2.868E-10  Vibrio cholerae
  1qsm-assembly1_D  TM=8.689E-01  e=2.897E-09  Saccharomyces cerevisiae
  2fe7-assembly1_B  TM=8.515E-01  e=4.215E-09  Pseudomonas aeruginosa UCBPP-PA14
  3bj7-assembly2_C  TM=7.871E-01  e=2.556E-09  Mus musculus
  7n1l-assembly7_P  TM=8.471E-01  e=3.146E-07  Brucella abortus 2308

InterPro domains:
  IPR000182 GNAT domain [PF00583] (48-139)
  IPR000182 GNAT domain [PS51186] (3-155)
  IPR016181 Acyl-CoA N-acyltransferase [SSF55729] (1-147)
  IPR051016 Diverse Substrate Acetyltransferase [PTHR10545] (3-147)

pLDDT: mean 95.92, std 4.98, range [57.38, 98.88]

Solvent-accessible surface area (backbone atoms only — not comparable to full-atom values): 16870 Å² total; per-residue (Å²): 140,52,74,43,75,44,74,56,54,80,88,46,46,68,65,47,49,54,49,50,48,50,44,35,36,74,75,67,71,38,84,70,55,62,69,42,30,52,48,19,64,46,46,31,79,77,38,82,84,48,36,50,46,35,30,30,30,32,59,86,77,67,38,78,45,31,36,33,32,36,34,54,40,63,32,40,74,68,42,29,26,34,37,30,55,41,75,72,42,60,42,78,93,57,53,93,66,56,58,65,58,54,51,47,52,53,51,49,50,54,32,71,73,36,89,46,36,47,26,40,34,39,70,42,53,70,82,42,56,67,60,50,52,54,46,42,72,75,64,34,39,78,53,70,43,41,35,34,35,40,60,77,55,80,128,142,53,76,43,74,44,74,56,54,79,88,48,44,68,65,48,48,53,49,51,47,51,45,36,35,75,75,66,72,39,85,71,57,63,68,43,29,51,49,20,63,46,47,30,78,77,38,81,84,48,36,47,47,35,31,31,30,33,60,86,78,69,38,79,45,32,38,32,32,34,33,53,40,64,32,40,74,68,43,28,25,34,36,30,55,40,77,71,44,57,42,78,93,58,53,96,67,55,58,64,58,55,49,48,51,54,50,49,50,53,31,71,74,34,89,45,37,48,27,41,33,37,69,43,52,69,82,43,57,68,61,51,53,54,46,41,73,74,64,35,41,78,53,71,42,42,35,33,36,41,60,77,55,82,129

Secondary structure (DSSP, 8-state):
--EEEEE--GGGHHHHHHHHHHHHHHHH-----HHHHHHHHHHHHHSTTS-EEEEEEETTTTEEEEEEEEEEEEETTTTEEEEEEEEEEE-GGG-SSSHHHHHHHHHHHHHHT-SSEEEEEEEEETT-HHHHHHHHHTT-EE-SEEEEEEESS--/--EEEEE--GGGHHHHHHHHHHHHHHHH-----HHHHHHHHHHHHHSTTS-EEEEEEETTTTEEEEEEEEEEEEETTTTEEEEEEEEEEE-GGG-SSSHHHHHHHHHHHHHHT-SSEEEEEEEEETT-HHHHHHHHHTT-EE-SEEEEEEESS--

Radius of gyration: 20.16 Å; Cα contacts (8 Å, |Δi|>4): 568; chains: 2; bounding box: 39×65×44 Å

Organism: Leptomonas pyrrhocoris (NCBI:txid157538)